Protein AF-A0A812SPD0-F1 (afdb_monomer)

Organism: Symbiodinium pilosum (NCBI:txid2952)

Solvent-accessible surface area (backbone atoms only — not comparable to full-atom values): 13518 Å² total; per-residue (Å²): 132,86,78,92,63,62,66,71,56,56,54,49,53,50,48,54,51,49,62,70,67,49,79,82,80,58,80,82,38,67,66,46,72,72,46,56,63,64,62,66,70,50,70,84,70,54,60,50,60,30,43,37,36,35,31,68,67,58,20,69,75,51,30,50,69,48,34,44,52,48,33,53,51,50,38,54,54,37,45,75,71,74,41,74,55,50,57,40,61,76,49,53,28,30,36,39,39,41,28,64,50,64,87,50,49,62,60,51,50,53,57,51,50,68,40,92,59,46,36,37,41,32,46,86,93,42,78,45,47,39,96,80,48,91,70,67,91,57,58,71,68,60,45,49,53,58,59,68,71,43,87,85,45,94,59,72,84,46,71,74,76,78,73,65,73,72,82,68,77,90,79,73,92,80,67,66,61,61,60,50,52,53,52,51,54,52,49,54,55,50,54,52,53,50,54,51,50,53,50,51,51,52,52,52,52,52,52,61,67,63,60,58,60,61,62,52,48,52,54,48,54,53,51,55,59,61,74,75,108

InterPro domains:
  IPR019330 LRP chaperone MESD [PF10185] (19-129)

Foldseek 3Di:
DPDPDPPVVVVVVVVVVVVVLPPPDDCPDVVCVVCVVLVVVCPDPLKWKKKWAFALVQLQVCPQVVLQVVQVVVCVVCVVVSFHWRWDRQGRRMIMIIGNHSSCVVVVLVVRLPDPGTQWMGTPNDIDGHPPDDDGPDDPVVSVVSRLPHPPTPCNPPPPPPCPVPPPPPPDDDPVVVVVVVVVVVVVVVVVVVVVVVVVVVVVVVVVVPPPPPVVVVVVVVVVVVVVD

Nearest PDB structures (foldseek):
  3ofh-assembly3_A  TM=8.488E-01  e=3.046E-05  Mus musculus
  3ofh-assembly3_B  TM=8.487E-01  e=1.478E-04  Mus musculus
  3ofg-assembly1_B  TM=8.389E-01  e=5.231E-04  Caenorhabditis elegans
  3ofe-assembly2_B  TM=8.446E-01  e=7.643E-04  Drosophila melanogaster
  6w6z-assembly1_A  TM=6.055E-01  e=5.270E-02  Acinetobacter baumannii

Sequence (229 aa):
MEVDVPKPFLDHVKEVRERKNRPKIDFNSEDFKRDPASFMTSGSSGVSMAFVQMDVKWAQEHGKHETTSLARSWTSLLENGGISAQIYDTDPGSILIVNKVPAQNIKIKEFVLSQPNVDYYELNQKRFYPDGRTAPLVPDEERKERMAAMPGRLGADRPKPVYKPAEKDVAKTGRTGLAQATLIAQRSSVEARVAELEAQVRELEAELSREPSSELAELRAIVEAQEAL

Secondary structure (DSSP, 8-state):
------HHHHHHHHHHHHHHHS----TTSHHHHH-HHHHHHGGGTS-EEEEEEE-HHHHHHHHHHHHHHHHHHHHHHHHHTT--EEEEEEETTEEEEEES-GGGHHHHHHHHHTSTTEEEEEETTEEE-GGG--S-SS-HHHHHHHHHTSTT-TTSSS--------------TTSHHHHHHHHHHHHHHHHHHHHHHHHHHHHHHHHHHHSHHHHHHHHHHHHHHHHT-

Structure (mmCIF, N/CA/C/O backbone):
data_AF-A0A812SPD0-F1
#
_entry.id   AF-A0A812SPD0-F1
#
loop_
_atom_site.group_PDB
_atom_site.id
_atom_site.type_symbol
_atom_site.label_atom_id
_atom_site.label_alt_id
_atom_site.label_comp_id
_atom_site.label_asym_id
_atom_site.label_entity_id
_atom_site.label_seq_id
_atom_site.pdbx_PDB_ins_code
_atom_site.Cartn_x
_atom_site.Cartn_y
_atom_site.Cartn_z
_atom_site.occupancy
_atom_site.B_iso_or_equiv
_atom_site.auth_seq_id
_atom_site.auth_comp_id
_atom_site.auth_asym_id
_atom_site.auth_atom_id
_atom_site.pdbx_PDB_model_num
ATOM 1 N N . MET A 1 1 ? 28.788 21.843 24.760 1.00 60.50 1 MET A N 1
ATOM 2 C CA . MET A 1 1 ? 29.947 20.932 24.723 1.00 60.50 1 MET A CA 1
ATOM 3 C C . MET A 1 1 ? 30.021 20.394 23.311 1.00 60.50 1 MET A C 1
ATOM 5 O O . MET A 1 1 ? 29.183 19.581 22.943 1.00 60.50 1 MET A O 1
ATOM 9 N N . GLU A 1 2 ? 30.913 20.941 22.493 1.00 66.44 2 GLU A N 1
ATOM 10 C CA . GLU A 1 2 ? 31.189 20.381 21.170 1.00 66.44 2 GLU A CA 1
ATOM 11 C C . GLU A 1 2 ? 31.959 19.079 21.397 1.00 66.44 2 GLU A C 1
ATOM 13 O O . GLU A 1 2 ? 32.966 19.067 22.102 1.00 66.44 2 GLU A O 1
ATOM 18 N N . VAL A 1 3 ? 31.414 17.959 20.926 1.00 75.12 3 VAL A N 1
ATOM 19 C CA . VAL A 1 3 ? 32.071 16.657 21.063 1.00 75.12 3 VAL A CA 1
ATOM 20 C C . VAL A 1 3 ? 33.137 16.596 19.975 1.00 75.12 3 VAL A C 1
ATOM 22 O O . VAL A 1 3 ? 32.803 16.556 18.792 1.00 75.12 3 VAL A O 1
ATOM 25 N N . ASP A 1 4 ? 34.406 16.635 20.378 1.00 86.38 4 ASP A N 1
ATOM 26 C CA . ASP A 1 4 ? 35.575 16.612 19.495 1.00 86.38 4 ASP A CA 1
ATOM 27 C C . ASP A 1 4 ? 35.767 15.205 18.904 1.00 86.38 4 ASP A C 1
ATOM 29 O O . ASP A 1 4 ? 36.560 14.389 19.376 1.00 86.38 4 ASP A O 1
ATOM 33 N N . VAL A 1 5 ? 34.932 14.867 17.920 1.00 90.38 5 VAL A N 1
ATOM 34 C CA . VAL A 1 5 ? 35.033 13.620 17.158 1.00 90.38 5 VAL A CA 1
ATOM 35 C C . VAL A 1 5 ? 35.730 13.930 15.835 1.00 90.38 5 VAL A C 1
ATOM 37 O O . VAL A 1 5 ? 35.229 14.760 15.069 1.00 90.38 5 VAL A O 1
ATOM 40 N N . PRO A 1 6 ? 36.845 13.253 15.503 1.00 92.62 6 PRO A N 1
ATOM 41 C CA . PRO A 1 6 ? 37.513 13.433 14.222 1.00 92.62 6 PRO A CA 1
ATOM 42 C C . PRO A 1 6 ? 36.538 13.244 13.052 1.00 92.62 6 PRO A C 1
ATOM 44 O O . PRO A 1 6 ? 35.862 12.217 12.960 1.00 92.62 6 PRO A O 1
ATOM 47 N N . LYS A 1 7 ? 36.503 14.207 12.119 1.00 91.19 7 LYS A N 1
ATOM 48 C CA . LYS A 1 7 ? 35.648 14.164 10.912 1.00 91.19 7 LYS A CA 1
ATOM 49 C C . LYS A 1 7 ? 35.656 12.809 10.173 1.00 91.19 7 LYS A C 1
ATOM 51 O O . LYS A 1 7 ? 34.567 12.340 9.848 1.00 91.19 7 LYS A O 1
ATOM 56 N N . PRO A 1 8 ? 36.804 12.116 9.994 1.00 93.50 8 PRO A N 1
ATOM 57 C CA . PRO A 1 8 ? 36.830 10.821 9.307 1.00 93.50 8 PRO A CA 1
ATOM 58 C C . PRO A 1 8 ? 35.966 9.745 9.977 1.00 93.50 8 PRO A C 1
ATOM 60 O O . PRO A 1 8 ? 35.428 8.868 9.304 1.00 93.50 8 PRO A O 1
ATOM 63 N N . PHE A 1 9 ? 35.809 9.805 11.302 1.00 92.88 9 PHE A N 1
ATOM 64 C CA . PHE A 1 9 ? 34.977 8.855 12.033 1.00 92.88 9 PHE A CA 1
ATOM 65 C C . PHE A 1 9 ? 33.486 9.104 11.778 1.00 92.88 9 PHE A C 1
ATOM 67 O O . PHE A 1 9 ? 32.734 8.155 11.565 1.00 92.88 9 PHE A O 1
ATOM 74 N N . LEU A 1 10 ? 33.059 10.372 11.742 1.00 91.88 10 LEU A N 1
ATOM 75 C CA . LEU A 1 10 ? 31.675 10.731 11.413 1.00 91.88 10 LEU A CA 1
ATOM 76 C C . LEU A 1 10 ? 31.308 10.294 9.991 1.00 91.88 10 LEU A C 1
ATOM 78 O O . LEU A 1 10 ? 30.229 9.731 9.790 1.00 91.88 10 LEU A O 1
ATOM 82 N N . ASP A 1 11 ? 32.219 10.483 9.036 1.00 93.69 11 ASP A N 1
ATOM 83 C CA . ASP A 1 11 ? 32.025 10.047 7.651 1.00 93.69 11 ASP A CA 1
ATOM 84 C C . ASP A 1 11 ? 31.928 8.520 7.552 1.00 93.69 11 ASP A C 1
ATOM 86 O O . ASP A 1 11 ? 31.018 8.004 6.901 1.00 93.69 11 ASP A O 1
ATOM 90 N N . HIS A 1 12 ? 32.779 7.783 8.273 1.00 91.38 12 HIS A N 1
ATOM 91 C CA . HIS A 1 12 ? 32.722 6.321 8.297 1.00 91.38 12 HIS A CA 1
ATOM 92 C C . HIS A 1 12 ? 31.428 5.794 8.936 1.00 91.38 12 HIS A C 1
ATOM 94 O O . HIS A 1 12 ? 30.790 4.888 8.399 1.00 91.38 12 HIS A O 1
ATOM 100 N N . VAL A 1 13 ? 30.984 6.378 10.055 1.00 92.00 13 VAL A N 1
ATOM 101 C CA . VAL A 1 13 ? 29.710 6.003 10.694 1.00 92.00 13 VAL A CA 1
ATOM 102 C C . VAL A 1 13 ? 28.533 6.287 9.762 1.00 92.00 13 VAL A C 1
ATOM 104 O O . VAL A 1 13 ? 27.625 5.456 9.647 1.00 92.00 13 VAL A O 1
ATOM 107 N N . LYS A 1 14 ? 28.551 7.430 9.065 1.00 91.75 14 LYS A N 1
ATOM 108 C CA . LYS A 1 14 ? 27.532 7.780 8.073 1.00 91.75 14 LYS A CA 1
ATOM 109 C C . LYS A 1 14 ? 27.533 6.791 6.907 1.00 91.75 14 LYS A C 1
ATOM 111 O O . LYS A 1 14 ? 26.471 6.274 6.571 1.00 91.75 14 LYS A O 1
ATOM 116 N N . GLU A 1 15 ? 28.698 6.448 6.363 1.00 92.44 15 GLU A N 1
ATOM 117 C CA . GLU A 1 15 ? 28.832 5.468 5.281 1.00 92.44 15 GLU A CA 1
ATOM 118 C C . GLU A 1 15 ? 28.344 4.075 5.704 1.00 92.44 15 GLU A C 1
ATOM 120 O O . GLU A 1 15 ? 27.584 3.436 4.976 1.00 92.44 15 GLU A O 1
ATOM 125 N N . VAL A 1 16 ? 28.724 3.596 6.891 1.00 88.44 16 VAL A N 1
ATOM 126 C CA . VAL A 1 16 ? 28.273 2.295 7.411 1.00 88.44 16 VAL A CA 1
ATOM 127 C C . VAL A 1 16 ? 26.758 2.288 7.604 1.00 88.44 16 VAL A C 1
ATOM 129 O O . VAL A 1 16 ? 26.103 1.297 7.270 1.00 88.44 16 VAL A O 1
ATOM 132 N N . ARG A 1 17 ? 26.180 3.389 8.100 1.00 84.62 17 ARG A N 1
ATOM 133 C CA . ARG A 1 17 ? 24.728 3.530 8.259 1.00 84.62 17 ARG A CA 1
ATOM 134 C C . ARG A 1 17 ? 24.017 3.563 6.908 1.00 84.62 17 ARG A C 1
ATOM 136 O O . ARG A 1 17 ? 23.015 2.877 6.744 1.00 84.62 17 ARG A O 1
ATOM 143 N N . GLU A 1 18 ? 24.554 4.280 5.927 1.00 84.81 18 GLU A N 1
ATOM 144 C CA . GLU A 1 18 ? 24.021 4.298 4.563 1.00 84.81 18 GLU A CA 1
ATOM 145 C C . GLU A 1 18 ? 24.127 2.927 3.891 1.00 84.81 18 GLU A C 1
ATOM 147 O O . GLU A 1 18 ? 23.158 2.470 3.294 1.00 84.81 18 GLU A O 1
ATOM 152 N N . ARG A 1 19 ? 25.255 2.221 4.027 1.00 80.88 19 ARG A N 1
ATOM 153 C CA . ARG A 1 19 ? 25.423 0.863 3.487 1.00 80.88 19 ARG A CA 1
ATOM 154 C C . ARG A 1 19 ? 24.476 -0.140 4.140 1.00 80.88 19 ARG A C 1
ATOM 156 O O . ARG A 1 19 ? 23.935 -0.985 3.434 1.00 80.88 19 ARG A O 1
ATOM 163 N N . LYS A 1 20 ? 24.254 -0.050 5.457 1.00 79.06 20 LYS A N 1
ATOM 164 C CA . LYS A 1 20 ? 23.277 -0.898 6.163 1.00 79.06 20 LYS A CA 1
ATOM 165 C C . LYS A 1 20 ? 21.833 -0.568 5.780 1.00 79.06 20 LYS A C 1
ATOM 167 O O . LYS A 1 20 ? 21.017 -1.479 5.709 1.00 79.06 20 LYS A O 1
ATOM 172 N N . ASN A 1 21 ? 21.535 0.700 5.501 1.00 75.06 21 ASN A N 1
ATOM 173 C CA . ASN A 1 21 ? 20.188 1.153 5.156 1.00 75.06 21 ASN A CA 1
ATOM 174 C C . ASN A 1 21 ? 19.867 1.066 3.659 1.00 75.06 21 ASN A C 1
ATOM 176 O O . ASN A 1 21 ? 18.707 1.229 3.285 1.00 75.06 21 ASN A O 1
ATOM 180 N N . ARG A 1 22 ? 20.853 0.818 2.786 1.00 73.94 22 ARG A N 1
ATOM 181 C CA . ARG A 1 22 ? 20.597 0.571 1.365 1.00 73.94 22 ARG A CA 1
ATOM 182 C C . ARG A 1 22 ? 19.929 -0.799 1.217 1.00 73.94 22 ARG A C 1
ATOM 184 O O . ARG A 1 22 ? 20.571 -1.811 1.506 1.00 73.94 22 ARG A O 1
ATOM 191 N N . PRO A 1 23 ? 18.666 -0.867 0.759 1.00 65.00 23 PRO A N 1
ATOM 192 C CA . PRO A 1 23 ? 18.053 -2.147 0.453 1.00 65.00 23 PRO A CA 1
ATOM 193 C C . PRO A 1 23 ? 18.877 -2.809 -0.654 1.00 65.00 23 PRO A C 1
ATOM 195 O O . PRO A 1 23 ? 19.074 -2.232 -1.723 1.00 65.00 23 PRO A O 1
ATOM 198 N N . LYS A 1 24 ? 19.395 -4.010 -0.388 1.00 76.38 24 LYS A N 1
ATOM 199 C CA . LYS A 1 24 ? 19.988 -4.842 -1.435 1.00 76.38 24 LYS A CA 1
ATOM 200 C C . LYS A 1 24 ? 18.846 -5.254 -2.360 1.00 76.38 24 LYS A C 1
ATOM 202 O O . LYS A 1 24 ? 17.999 -6.047 -1.959 1.00 76.38 24 LYS A O 1
ATOM 207 N N . ILE A 1 25 ? 18.780 -4.647 -3.542 1.00 72.25 25 ILE A N 1
ATOM 208 C CA . ILE A 1 25 ? 17.827 -5.042 -4.579 1.00 72.25 25 ILE A CA 1
ATOM 209 C C . ILE A 1 25 ? 18.337 -6.363 -5.14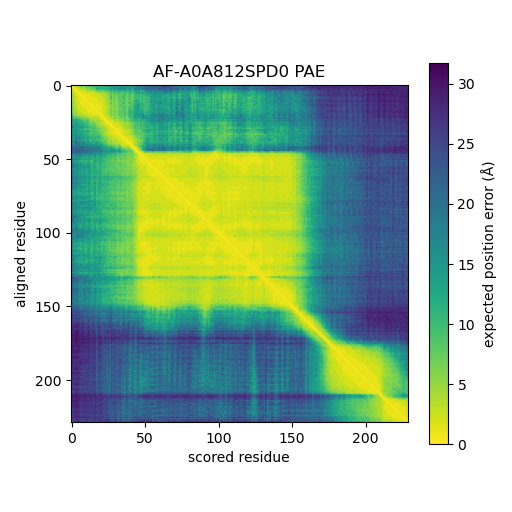1 1.00 72.25 25 ILE A C 1
ATOM 211 O O . ILE A 1 25 ? 19.374 -6.398 -5.801 1.00 72.25 25 ILE A O 1
ATOM 215 N N . ASP A 1 26 ? 17.637 -7.447 -4.829 1.00 77.19 26 ASP A N 1
ATOM 216 C CA . ASP A 1 26 ? 17.902 -8.743 -5.435 1.00 77.19 26 ASP A CA 1
ATOM 217 C C . ASP A 1 26 ? 17.071 -8.871 -6.714 1.00 77.19 26 ASP A C 1
ATOM 219 O O . ASP A 1 26 ? 15.873 -9.163 -6.678 1.00 77.19 26 ASP A O 1
ATOM 223 N N . PHE A 1 27 ? 17.714 -8.625 -7.856 1.00 77.56 27 PHE A N 1
ATOM 224 C CA . PHE A 1 27 ? 17.097 -8.760 -9.179 1.00 77.56 27 PHE A CA 1
ATOM 225 C C . PHE A 1 27 ? 16.697 -10.206 -9.510 1.00 77.56 27 PHE A C 1
ATOM 227 O O . PHE A 1 27 ? 15.919 -10.421 -10.436 1.00 77.56 27 PHE A O 1
ATOM 234 N N . ASN A 1 28 ? 17.192 -11.194 -8.756 1.00 82.69 28 ASN A N 1
ATOM 235 C CA . ASN A 1 28 ? 16.817 -12.596 -8.917 1.00 82.69 28 ASN A CA 1
ATOM 236 C C . ASN A 1 28 ? 15.698 -13.050 -7.973 1.00 82.69 28 ASN A C 1
ATOM 238 O O . ASN A 1 28 ? 15.282 -14.209 -8.069 1.00 82.69 28 ASN A O 1
ATOM 242 N N . SER A 1 29 ? 15.190 -12.169 -7.106 1.00 81.38 29 SER A N 1
ATOM 243 C CA . SER A 1 29 ? 14.048 -12.484 -6.242 1.00 81.38 29 SER A CA 1
ATOM 244 C C . SER A 1 29 ? 12.817 -12.890 -7.063 1.00 81.38 29 SER A C 1
ATOM 246 O O . SER A 1 29 ? 12.554 -12.344 -8.139 1.00 81.38 29 SER A O 1
ATOM 248 N N . GLU A 1 30 ? 12.046 -13.861 -6.560 1.00 80.88 30 GLU A N 1
ATOM 249 C CA . GLU A 1 30 ? 10.791 -14.279 -7.204 1.00 80.88 30 GLU A CA 1
ATOM 250 C C . GLU A 1 30 ? 9.805 -13.112 -7.343 1.00 80.88 30 GLU A C 1
ATOM 252 O O . GLU A 1 30 ? 9.073 -13.035 -8.329 1.00 80.88 30 GLU A O 1
ATOM 257 N N . ASP A 1 31 ? 9.853 -12.149 -6.422 1.00 68.88 31 ASP A N 1
ATOM 258 C CA . ASP A 1 31 ? 9.013 -10.953 -6.459 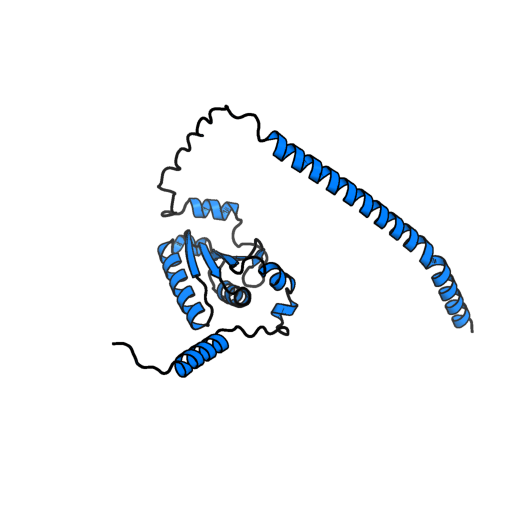1.00 68.88 31 ASP A CA 1
ATOM 259 C C . ASP A 1 31 ? 9.303 -10.066 -7.669 1.00 68.88 31 ASP A C 1
ATOM 261 O O . ASP A 1 31 ? 8.370 -9.578 -8.313 1.00 68.88 31 ASP A O 1
ATOM 265 N N . PHE A 1 32 ? 10.583 -9.899 -8.024 1.00 77.44 32 PHE A N 1
ATOM 266 C CA . PHE A 1 32 ? 10.967 -9.154 -9.223 1.00 77.44 32 PHE A CA 1
ATOM 267 C C . PHE A 1 32 ? 10.472 -9.854 -10.493 1.00 77.44 32 PHE A C 1
ATOM 269 O O . PHE A 1 32 ? 10.001 -9.200 -11.424 1.00 77.44 32 PHE A O 1
ATOM 276 N N . LYS A 1 33 ? 10.520 -11.191 -10.516 1.00 84.00 33 LYS A N 1
ATOM 277 C CA . LYS A 1 33 ? 10.013 -11.991 -11.640 1.00 84.00 33 LYS A CA 1
ATOM 278 C C . LYS A 1 33 ? 8.490 -11.931 -11.756 1.00 84.00 33 LYS A C 1
ATOM 280 O O . LYS A 1 33 ? 7.970 -12.000 -12.866 1.00 84.00 33 LYS A O 1
ATOM 285 N N . ARG A 1 34 ? 7.775 -11.806 -10.633 1.00 83.81 34 ARG A N 1
ATOM 286 C CA . ARG A 1 34 ? 6.307 -11.833 -10.600 1.00 83.81 34 ARG A CA 1
ATOM 287 C C . ARG A 1 34 ? 5.667 -10.540 -11.104 1.00 83.81 34 ARG A C 1
ATOM 289 O O . ARG A 1 34 ? 4.604 -10.605 -11.715 1.00 83.81 34 ARG A O 1
ATOM 296 N N . ASP A 1 35 ? 6.274 -9.381 -10.847 1.00 77.00 35 ASP A N 1
ATOM 297 C CA . ASP A 1 35 ? 5.730 -8.088 -11.291 1.00 77.00 35 ASP A CA 1
ATOM 298 C C . ASP A 1 35 ? 6.850 -7.064 -11.591 1.00 77.00 35 ASP A C 1
ATOM 300 O O . ASP A 1 35 ? 7.045 -6.107 -10.831 1.00 77.00 35 ASP A O 1
ATOM 304 N N . PRO A 1 36 ? 7.592 -7.222 -12.706 1.00 77.50 36 PRO A N 1
ATOM 305 C CA . PRO A 1 36 ? 8.649 -6.282 -13.094 1.00 77.50 36 PRO A CA 1
ATOM 306 C C . PRO A 1 36 ? 8.094 -4.887 -13.430 1.00 77.50 36 PRO A C 1
ATOM 308 O O . PRO A 1 36 ? 8.784 -3.877 -13.270 1.00 77.50 36 PRO A O 1
ATOM 311 N N . ALA A 1 37 ? 6.826 -4.811 -13.850 1.00 77.50 37 ALA A N 1
ATOM 312 C CA . ALA A 1 37 ? 6.154 -3.560 -14.182 1.00 77.50 37 ALA A CA 1
ATOM 313 C C . ALA A 1 37 ? 5.996 -2.659 -12.950 1.00 77.50 37 ALA A C 1
ATOM 315 O O . ALA A 1 37 ? 6.188 -1.444 -13.058 1.00 77.50 37 ALA A O 1
ATOM 316 N N . SER A 1 38 ? 5.724 -3.250 -11.780 1.00 70.62 38 SER A N 1
ATOM 317 C CA . SER A 1 38 ? 5.621 -2.522 -10.507 1.00 70.62 38 SER A CA 1
ATOM 318 C C . SER A 1 38 ? 6.903 -1.764 -10.141 1.00 70.62 38 SER A C 1
ATOM 320 O O . SER A 1 38 ? 6.841 -0.672 -9.569 1.00 70.62 38 SER A O 1
ATOM 322 N N . PHE A 1 39 ? 8.069 -2.291 -10.531 1.00 71.75 39 PHE A N 1
ATOM 323 C CA . PHE A 1 39 ? 9.352 -1.632 -10.315 1.00 71.75 39 PHE A CA 1
ATOM 324 C C . PHE A 1 39 ? 9.482 -0.384 -11.197 1.00 71.75 39 PHE A C 1
ATOM 326 O O . PHE A 1 39 ? 9.817 0.691 -10.698 1.00 71.75 39 PHE A O 1
ATOM 333 N N . MET A 1 40 ? 9.130 -0.485 -12.484 1.00 72.44 40 MET A N 1
ATOM 334 C CA . MET A 1 40 ? 9.219 0.642 -13.423 1.00 72.44 40 MET A CA 1
ATOM 335 C C . MET A 1 40 ? 8.197 1.751 -13.146 1.00 72.44 40 MET A C 1
ATOM 337 O O . MET A 1 40 ? 8.527 2.930 -13.271 1.00 72.44 40 MET A O 1
ATOM 341 N N . THR A 1 41 ? 6.977 1.413 -12.714 1.00 67.62 41 THR A N 1
ATOM 342 C CA . THR A 1 41 ? 5.944 2.431 -12.419 1.00 67.62 41 THR A CA 1
ATOM 343 C C . THR A 1 41 ? 6.234 3.234 -11.154 1.00 67.62 41 THR A C 1
ATOM 345 O O . THR A 1 41 ? 5.685 4.317 -10.969 1.00 67.62 41 THR A O 1
ATOM 348 N N . SER A 1 42 ? 7.129 2.752 -10.291 1.00 61.16 42 SER A N 1
ATOM 349 C CA . SER A 1 42 ? 7.479 3.434 -9.044 1.00 61.16 42 SER A CA 1
ATOM 350 C C . SER A 1 42 ? 8.484 4.592 -9.199 1.00 61.16 42 SER A C 1
ATOM 352 O O . SER A 1 42 ? 8.786 5.288 -8.228 1.00 61.16 42 SER A O 1
ATOM 354 N N . GLY A 1 43 ? 8.983 4.836 -10.417 1.00 56.19 43 GLY A N 1
ATOM 355 C CA . GLY A 1 43 ? 10.085 5.765 -10.675 1.00 56.19 43 GLY A CA 1
ATOM 356 C C . GLY A 1 43 ? 9.756 7.266 -10.674 1.00 56.19 43 GLY A C 1
ATOM 357 O O . GLY A 1 43 ? 10.690 8.061 -10.640 1.00 56.19 43 GLY A O 1
ATOM 358 N N . SER A 1 44 ? 8.486 7.699 -10.712 1.00 61.06 44 SER A N 1
ATOM 359 C CA . SER A 1 44 ? 8.184 9.105 -11.056 1.00 61.06 44 SER A CA 1
ATOM 360 C C . SER A 1 44 ? 8.044 10.093 -9.889 1.00 61.06 44 SER A C 1
ATOM 362 O O . SER A 1 44 ? 8.025 11.294 -10.147 1.00 61.06 44 SER A O 1
ATOM 364 N N . SER A 1 45 ? 7.947 9.664 -8.623 1.00 65.19 45 SER A N 1
ATOM 365 C CA . SER A 1 45 ? 7.816 10.620 -7.499 1.00 65.19 45 SER A CA 1
ATOM 366 C C . SER A 1 45 ? 8.638 10.305 -6.248 1.00 65.19 45 SER A C 1
ATOM 368 O O . SER A 1 45 ? 8.619 11.097 -5.308 1.00 65.19 45 SER A O 1
ATOM 370 N N . GLY A 1 46 ? 9.350 9.175 -6.189 1.00 81.75 46 GLY A N 1
ATOM 371 C CA . GLY A 1 46 ? 10.129 8.755 -5.013 1.00 81.75 46 GLY A CA 1
ATOM 372 C C . GLY A 1 46 ? 9.306 8.478 -3.742 1.00 81.75 46 GLY A C 1
ATOM 373 O O . GLY A 1 46 ? 9.791 7.795 -2.849 1.00 81.75 46 GLY A O 1
ATOM 374 N N . VAL A 1 47 ? 8.059 8.947 -3.660 1.00 90.88 47 VAL A N 1
ATOM 375 C CA . VAL A 1 47 ? 7.146 8.751 -2.537 1.00 90.88 47 VAL A CA 1
ATOM 376 C C . VAL A 1 47 ? 5.918 8.000 -3.026 1.00 90.88 47 VAL A C 1
ATOM 378 O O . VAL A 1 47 ? 5.139 8.512 -3.828 1.00 90.88 47 VAL A O 1
ATOM 381 N N . SER A 1 48 ? 5.723 6.793 -2.513 1.00 92.38 48 SER A N 1
ATOM 382 C CA . SER A 1 48 ? 4.532 5.988 -2.765 1.00 92.38 48 SER A CA 1
ATOM 383 C C . SER A 1 48 ? 3.570 6.076 -1.588 1.00 92.38 48 SER A C 1
ATOM 385 O O . SER A 1 48 ? 3.984 5.976 -0.432 1.00 92.38 48 SER A O 1
ATOM 387 N N . MET A 1 49 ? 2.284 6.224 -1.891 1.00 96.75 49 MET A N 1
ATOM 388 C CA . MET A 1 49 ? 1.203 6.193 -0.910 1.00 96.75 49 MET A CA 1
ATOM 389 C C . MET A 1 49 ? 0.396 4.913 -1.088 1.00 96.75 49 MET A C 1
ATOM 391 O O . MET A 1 49 ? 0.050 4.555 -2.215 1.00 96.75 49 MET A O 1
ATOM 395 N N . ALA A 1 50 ? 0.088 4.248 0.018 1.00 97.56 50 ALA A N 1
ATOM 396 C CA . ALA A 1 50 ? -0.768 3.077 0.043 1.00 97.56 50 ALA A CA 1
ATOM 397 C C . ALA A 1 50 ? -1.861 3.230 1.096 1.00 97.56 50 ALA A C 1
ATOM 399 O O . ALA A 1 50 ? -1.609 3.732 2.191 1.00 97.56 50 ALA A O 1
ATOM 400 N N . PHE A 1 51 ? -3.061 2.769 0.770 1.00 98.19 51 PHE A N 1
ATOM 401 C CA . PHE A 1 51 ? -4.177 2.711 1.703 1.00 98.19 51 PHE A CA 1
ATOM 402 C C . PHE A 1 51 ? -4.357 1.284 2.196 1.00 98.19 51 PHE A C 1
ATOM 404 O O . PHE A 1 51 ? -4.345 0.337 1.416 1.00 98.19 51 PHE A O 1
ATOM 411 N N . VAL A 1 52 ? -4.549 1.133 3.497 1.00 98.38 52 VAL A N 1
ATOM 412 C CA . VAL A 1 52 ? -4.905 -0.134 4.125 1.00 98.38 52 VAL A CA 1
ATOM 413 C C . VAL A 1 52 ? -6.318 -0.006 4.645 1.00 98.38 52 VAL A C 1
ATOM 415 O O . VAL A 1 52 ? -6.613 0.899 5.428 1.00 98.38 52 VAL A O 1
ATOM 418 N N . GLN A 1 53 ? -7.175 -0.917 4.208 1.00 98.12 53 GLN A N 1
ATOM 419 C CA . GLN A 1 53 ? -8.520 -1.054 4.736 1.00 98.12 53 GLN A CA 1
ATOM 420 C C . GLN A 1 53 ? -8.590 -2.283 5.625 1.00 98.12 53 GLN A C 1
ATOM 422 O O . GLN A 1 53 ? -8.292 -3.395 5.191 1.00 98.12 53 GLN A O 1
ATOM 427 N N . MET A 1 54 ? -9.011 -2.073 6.865 1.00 98.19 54 MET A N 1
ATOM 428 C CA . MET A 1 54 ? -9.289 -3.132 7.825 1.00 98.19 54 MET A CA 1
ATOM 429 C C . MET A 1 54 ? -10.659 -3.768 7.535 1.00 98.19 54 MET A C 1
ATOM 431 O O . MET A 1 54 ? -11.477 -3.223 6.777 1.00 98.19 54 MET A O 1
ATOM 435 N N . ASP A 1 55 ? -10.927 -4.921 8.144 1.00 97.50 55 ASP A N 1
ATOM 436 C CA . ASP A 1 55 ? -12.271 -5.496 8.197 1.00 97.50 55 ASP A CA 1
ATOM 437 C C . ASP A 1 55 ? -13.245 -4.479 8.817 1.00 97.50 55 ASP A C 1
ATOM 439 O O . ASP A 1 55 ? -12.952 -3.827 9.823 1.00 97.50 55 ASP A O 1
ATOM 443 N N . VAL A 1 56 ? -14.421 -4.349 8.203 1.00 96.75 56 VAL A N 1
ATOM 444 C CA . VAL A 1 56 ? -15.499 -3.479 8.675 1.00 96.75 56 VAL A CA 1
ATOM 445 C C . VAL A 1 56 ? -15.929 -3.874 10.086 1.00 96.75 56 VAL A C 1
ATOM 447 O O . VAL A 1 56 ? -16.185 -2.986 10.895 1.00 96.75 56 VAL A O 1
ATOM 450 N N . LYS A 1 57 ? -15.970 -5.176 10.409 1.00 96.81 57 LYS A N 1
ATOM 451 C CA . LYS A 1 57 ? -16.317 -5.636 11.766 1.00 96.81 57 LYS A CA 1
ATOM 452 C C . LYS A 1 57 ? -15.298 -5.149 12.792 1.00 96.81 57 LYS A C 1
ATOM 454 O O . LYS A 1 57 ? -15.669 -4.522 13.779 1.00 96.81 57 LYS A O 1
ATOM 459 N N . TRP A 1 58 ? -14.012 -5.345 12.499 1.00 97.25 58 TRP A N 1
ATOM 460 C CA . TRP A 1 58 ? -12.928 -4.880 13.361 1.00 97.25 58 TRP A CA 1
ATOM 461 C C . TRP A 1 58 ? -12.984 -3.360 13.561 1.00 97.25 58 TRP A C 1
ATOM 463 O O . TRP A 1 58 ? -12.899 -2.879 14.690 1.00 97.25 58 TRP A O 1
ATOM 473 N N . ALA A 1 59 ? -13.200 -2.607 12.477 1.00 96.25 59 ALA A N 1
ATOM 474 C CA . ALA A 1 59 ? -13.316 -1.152 12.513 1.00 96.25 59 ALA A CA 1
ATOM 475 C C . ALA A 1 59 ? -14.503 -0.667 13.367 1.00 96.25 59 ALA A C 1
ATOM 477 O O . ALA A 1 59 ? -14.359 0.323 14.086 1.00 96.25 59 ALA A O 1
ATOM 478 N N . GLN A 1 60 ? -15.646 -1.365 13.321 1.00 94.81 60 GLN A N 1
ATOM 479 C CA . GLN A 1 60 ? -16.825 -1.066 14.1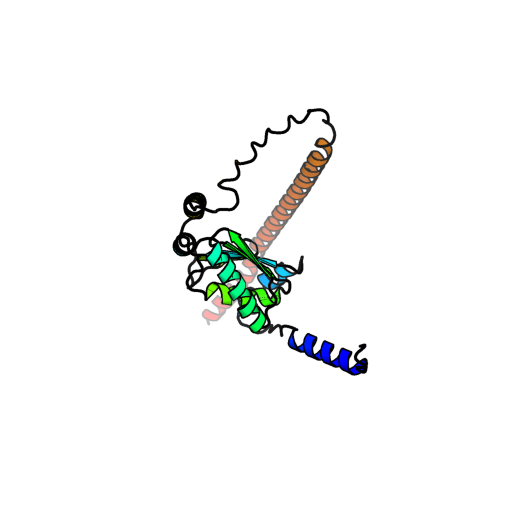47 1.00 94.81 60 GLN A CA 1
ATOM 480 C C . GLN A 1 60 ? -16.568 -1.297 15.635 1.00 94.81 60 GLN A C 1
ATOM 482 O O . GLN A 1 60 ? -16.969 -0.478 16.458 1.00 94.81 60 GLN A O 1
ATOM 487 N N . GLU A 1 61 ? -15.908 -2.402 15.972 1.00 95.69 61 GLU A N 1
ATOM 488 C CA . GLU A 1 61 ? -15.654 -2.800 17.359 1.00 95.69 61 GLU A CA 1
ATOM 489 C C . GLU A 1 61 ? -14.606 -1.911 18.041 1.00 95.69 61 GLU A C 1
ATOM 491 O O . GLU A 1 61 ? -14.760 -1.542 19.203 1.00 95.69 61 GLU A O 1
ATOM 496 N N . HIS A 1 62 ? -13.547 -1.550 17.315 1.00 95.88 62 HIS A N 1
ATOM 497 C CA . HIS A 1 62 ? -12.356 -0.914 17.883 1.00 95.88 62 HIS A CA 1
ATOM 498 C C . HIS A 1 62 ? -12.316 0.607 17.646 1.00 95.88 62 HIS A C 1
ATOM 500 O O . HIS A 1 62 ? -11.701 1.368 18.400 1.00 95.88 62 HIS A O 1
ATOM 506 N N . GLY A 1 63 ? -12.996 1.079 16.599 1.00 94.12 63 GLY A N 1
ATOM 507 C CA . GLY 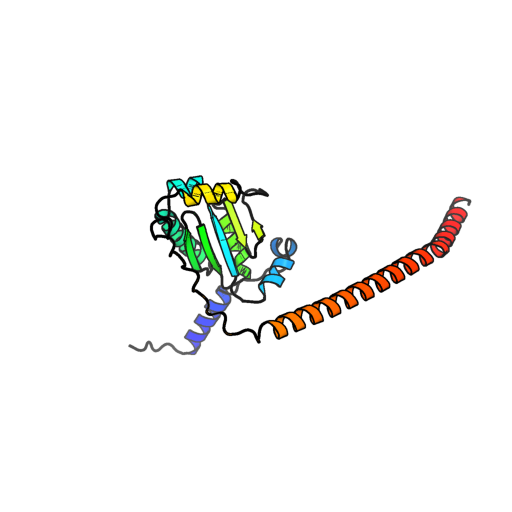A 1 63 ? -13.111 2.495 16.281 1.00 94.12 63 GLY A CA 1
ATOM 508 C C . GLY A 1 63 ? -11.778 3.179 15.953 1.00 94.12 63 GLY A C 1
ATOM 509 O O . GLY A 1 63 ? -10.769 2.568 15.583 1.00 94.12 63 GLY A O 1
ATOM 510 N N . LYS A 1 64 ? -11.778 4.514 16.053 1.00 94.25 64 LYS A N 1
ATOM 511 C CA . LYS A 1 64 ? -10.629 5.334 15.645 1.00 94.25 64 LYS A CA 1
ATOM 512 C C . LYS A 1 64 ? -9.423 5.181 16.573 1.00 94.25 64 LYS A C 1
ATOM 514 O O . LYS A 1 64 ? -8.300 5.125 16.088 1.00 94.25 64 LYS A O 1
ATOM 519 N N . HIS A 1 65 ? -9.648 5.124 17.886 1.00 95.25 65 HIS A N 1
ATOM 520 C CA . HIS A 1 65 ? -8.569 5.114 18.878 1.00 95.25 65 HIS A CA 1
ATOM 521 C C . HIS A 1 65 ? -7.615 3.935 18.674 1.00 95.25 65 HIS A C 1
ATOM 523 O O . HIS A 1 65 ? -6.402 4.117 18.584 1.00 95.25 65 HIS A O 1
ATOM 529 N N . GLU A 1 66 ? -8.176 2.743 18.506 1.00 96.31 66 GLU A N 1
ATOM 530 C CA . GLU A 1 66 ? -7.408 1.533 18.234 1.00 96.31 66 GLU A CA 1
ATOM 531 C C . GLU A 1 66 ? -6.747 1.561 16.858 1.00 96.31 66 GLU A C 1
ATOM 533 O O . GLU A 1 66 ? -5.619 1.102 16.712 1.00 96.31 66 GLU A O 1
ATOM 538 N N . THR A 1 67 ? -7.381 2.177 15.856 1.00 96.62 67 THR A N 1
ATOM 539 C CA . THR A 1 67 ? -6.738 2.399 14.549 1.00 96.62 67 THR A CA 1
ATOM 540 C C . THR A 1 67 ? -5.479 3.267 14.699 1.00 96.62 67 THR A C 1
ATOM 542 O O . THR A 1 67 ? -4.440 2.955 14.116 1.00 96.62 67 THR A O 1
ATOM 545 N N . THR A 1 68 ? -5.524 4.317 15.530 1.00 97.19 68 THR A N 1
ATOM 546 C CA . THR A 1 68 ? -4.351 5.148 15.856 1.00 97.19 68 THR A CA 1
ATOM 547 C C . THR A 1 68 ? -3.280 4.349 16.613 1.00 97.19 68 THR A C 1
ATOM 549 O O . THR A 1 68 ? -2.091 4.460 16.300 1.00 97.19 68 THR A O 1
ATOM 552 N N . SER A 1 69 ? -3.671 3.535 17.598 1.00 97.94 69 SER A N 1
ATOM 553 C CA . SER A 1 69 ? -2.749 2.669 18.351 1.00 97.94 69 SER A CA 1
ATOM 554 C C . SER A 1 69 ? -2.073 1.633 17.447 1.00 97.94 69 SER A C 1
ATOM 556 O O . SER A 1 69 ? -0.855 1.445 17.521 1.00 97.94 69 SER A O 1
ATOM 558 N N . LEU A 1 70 ? -2.832 1.033 16.529 1.00 97.94 70 LEU A N 1
ATOM 559 C CA . LEU A 1 70 ? -2.339 0.085 15.536 1.00 97.94 70 LEU A CA 1
ATOM 560 C C . LEU A 1 70 ? -1.343 0.743 14.576 1.00 97.94 70 LEU A C 1
ATOM 562 O O . LEU A 1 70 ? -0.258 0.205 14.370 1.00 97.94 70 LEU A O 1
ATOM 566 N N . ALA A 1 71 ? -1.653 1.936 14.058 1.00 98.19 71 ALA A N 1
ATOM 567 C CA . ALA A 1 71 ? -0.743 2.692 13.195 1.00 98.19 71 ALA A CA 1
ATOM 568 C C . ALA A 1 71 ? 0.609 2.976 13.880 1.00 98.19 71 ALA A C 1
ATOM 570 O O . ALA A 1 71 ? 1.668 2.826 13.264 1.00 98.19 71 ALA A O 1
ATOM 571 N N . ARG A 1 72 ? 0.595 3.323 15.176 1.00 98.25 72 ARG A N 1
ATOM 572 C CA . ARG A 1 72 ? 1.822 3.513 15.973 1.00 98.25 72 ARG A CA 1
ATOM 573 C C . ARG A 1 72 ? 2.600 2.211 16.145 1.00 98.25 72 ARG A C 1
ATOM 575 O O . ARG A 1 72 ? 3.809 2.203 15.936 1.00 98.25 72 ARG A O 1
ATOM 582 N N . SER A 1 73 ? 1.910 1.120 16.478 1.00 98.19 73 SER A N 1
ATOM 583 C CA . SER A 1 73 ? 2.525 -0.205 16.615 1.00 98.19 73 SER A CA 1
ATOM 584 C C . SER A 1 73 ? 3.184 -0.658 15.309 1.00 98.19 73 SER A C 1
ATOM 586 O O . SER A 1 73 ? 4.357 -1.032 15.304 1.00 98.19 73 SER A O 1
ATOM 588 N N . TRP A 1 74 ? 2.479 -0.534 14.181 1.00 98.31 74 TRP A N 1
ATOM 589 C CA . TRP A 1 74 ? 3.014 -0.850 12.856 1.00 98.31 74 TRP A CA 1
ATOM 590 C C . TRP A 1 74 ? 4.206 0.025 12.483 1.00 98.31 74 TRP A C 1
ATOM 592 O O . TRP A 1 74 ? 5.157 -0.484 11.897 1.00 98.31 74 TRP A O 1
ATOM 602 N N . THR A 1 75 ? 4.196 1.307 12.860 1.00 97.94 75 THR A N 1
ATOM 603 C CA . THR A 1 75 ? 5.350 2.194 12.647 1.00 97.94 75 THR A CA 1
ATOM 604 C C . THR A 1 75 ? 6.578 1.627 13.354 1.00 97.94 75 THR A C 1
ATOM 606 O O . THR A 1 75 ? 7.596 1.396 12.709 1.00 97.94 75 THR A O 1
ATOM 609 N N . SER A 1 76 ? 6.465 1.294 14.644 1.00 97.88 76 SER A N 1
ATOM 610 C CA . SER A 1 76 ? 7.575 0.706 15.404 1.00 97.88 76 SER A CA 1
ATOM 611 C C . SER A 1 76 ? 8.025 -0.655 14.857 1.00 97.88 76 SER A C 1
ATOM 613 O O . SER A 1 76 ? 9.223 -0.919 14.795 1.00 97.88 76 SER A O 1
ATOM 615 N N . LEU A 1 77 ? 7.098 -1.523 14.437 1.00 98.00 77 LEU A N 1
ATOM 616 C CA . LEU A 1 77 ? 7.436 -2.835 13.868 1.00 98.00 77 LEU A CA 1
ATOM 617 C C . LEU A 1 77 ? 8.177 -2.717 12.530 1.00 98.00 77 LEU A C 1
ATOM 619 O O . LEU A 1 77 ? 9.186 -3.395 12.330 1.00 98.00 77 LEU A O 1
ATOM 623 N N . LEU A 1 78 ? 7.71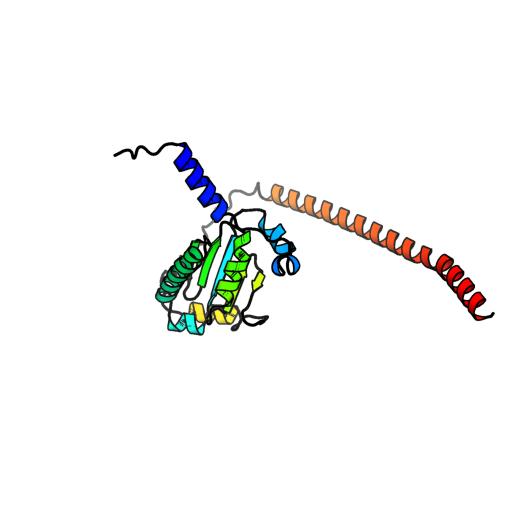5 -1.840 11.636 1.00 97.12 78 LEU A N 1
ATOM 624 C CA . LEU A 1 78 ? 8.379 -1.588 10.358 1.00 97.12 78 LEU A CA 1
ATOM 625 C C . LEU A 1 78 ? 9.755 -0.942 10.564 1.00 97.12 78 LEU A C 1
ATOM 627 O O . LEU A 1 78 ? 10.727 -1.393 9.956 1.00 97.12 78 LEU A O 1
ATOM 631 N N . GLU A 1 79 ? 9.871 0.033 11.470 1.00 96.38 79 GLU A N 1
ATOM 632 C CA . GLU A 1 79 ? 11.152 0.667 11.806 1.00 96.38 79 GLU A CA 1
ATOM 633 C C . GLU A 1 79 ? 12.160 -0.339 12.376 1.00 96.38 79 GLU A C 1
ATOM 635 O O . GLU A 1 79 ? 13.314 -0.366 11.940 1.00 96.38 79 GLU A O 1
ATOM 640 N N . ASN A 1 80 ? 11.720 -1.226 13.275 1.00 96.50 80 ASN A N 1
ATOM 641 C CA . ASN A 1 80 ? 12.544 -2.320 13.798 1.00 96.50 80 ASN A CA 1
ATOM 642 C C . ASN A 1 80 ? 12.989 -3.290 12.688 1.00 96.50 80 ASN A C 1
ATOM 644 O O . ASN A 1 80 ? 14.089 -3.840 12.749 1.00 96.50 80 ASN A O 1
ATOM 648 N N . GLY A 1 81 ? 12.166 -3.464 11.649 1.00 95.75 81 GLY A N 1
ATOM 649 C CA . GLY A 1 81 ? 12.492 -4.213 10.431 1.00 95.75 81 GLY A CA 1
ATOM 650 C C . GLY A 1 81 ? 13.374 -3.459 9.424 1.00 95.75 81 GLY A C 1
ATOM 651 O O . GLY A 1 81 ? 13.631 -3.976 8.334 1.00 95.75 81 GLY A O 1
ATOM 652 N N . GLY A 1 82 ? 13.830 -2.241 9.743 1.00 95.25 82 GLY A N 1
ATOM 653 C CA . GLY A 1 82 ? 14.630 -1.397 8.848 1.00 95.25 82 GLY A CA 1
ATOM 654 C C . GLY A 1 82 ? 13.832 -0.756 7.705 1.00 95.25 82 GLY A C 1
ATOM 655 O O . GLY A 1 82 ? 14.415 -0.288 6.722 1.00 95.25 82 GLY A O 1
ATOM 656 N N . ILE A 1 83 ? 12.504 -0.745 7.808 1.00 96.56 83 ILE A N 1
ATOM 657 C CA . ILE A 1 83 ? 11.588 -0.141 6.841 1.00 96.56 83 ILE A CA 1
ATOM 658 C C . ILE A 1 83 ? 11.207 1.249 7.352 1.00 96.56 83 ILE A C 1
ATOM 660 O O . ILE A 1 83 ? 10.696 1.393 8.458 1.00 96.56 83 ILE A O 1
ATOM 664 N N . SER A 1 84 ? 11.451 2.284 6.546 1.00 94.44 84 SER A N 1
ATOM 665 C CA . SER A 1 84 ? 11.128 3.663 6.921 1.00 94.44 84 SER A CA 1
ATOM 666 C C . SER A 1 84 ? 9.854 4.100 6.207 1.00 94.44 84 SER A C 1
ATOM 668 O O . SER A 1 84 ? 9.885 4.516 5.049 1.00 94.44 84 SER A O 1
ATOM 670 N N . ALA A 1 85 ? 8.728 4.004 6.910 1.00 97.00 85 ALA A N 1
ATOM 671 C CA . ALA A 1 85 ? 7.422 4.425 6.420 1.00 97.00 85 ALA A CA 1
ATOM 672 C C . ALA A 1 85 ? 6.753 5.366 7.428 1.00 97.00 85 ALA A C 1
ATOM 674 O O . ALA A 1 85 ? 6.883 5.194 8.637 1.00 97.00 85 ALA A O 1
ATOM 675 N N . GLN A 1 86 ? 6.031 6.365 6.927 1.00 97.88 86 GLN A N 1
ATOM 676 C CA . GLN A 1 86 ? 5.181 7.230 7.739 1.00 97.88 86 GLN A CA 1
ATOM 677 C C . GLN A 1 86 ? 3.758 6.681 7.685 1.00 97.88 86 GLN A C 1
ATOM 679 O O . GLN A 1 86 ? 3.207 6.519 6.598 1.00 97.88 86 GLN A O 1
ATOM 684 N N . ILE A 1 87 ? 3.172 6.380 8.841 1.00 98.25 87 ILE A N 1
ATOM 685 C CA . ILE A 1 87 ? 1.838 5.785 8.933 1.00 98.25 87 ILE A CA 1
ATOM 686 C C . ILE A 1 87 ? 0.893 6.775 9.610 1.00 98.25 87 ILE A C 1
ATOM 688 O O . ILE A 1 87 ? 1.199 7.306 10.677 1.00 98.25 87 ILE A O 1
ATOM 692 N N . TYR A 1 88 ? -0.258 7.005 8.987 1.00 98.06 88 TYR A N 1
ATOM 693 C CA . TYR A 1 88 ? -1.292 7.914 9.464 1.00 98.06 88 TYR A CA 1
ATOM 694 C C . TYR A 1 88 ? -2.627 7.181 9.575 1.00 98.06 88 TYR A C 1
ATOM 696 O O . TYR A 1 88 ? -3.041 6.490 8.644 1.00 98.06 88 TYR A O 1
ATOM 704 N N . ASP A 1 89 ? -3.338 7.363 10.684 1.00 96.62 89 ASP A N 1
ATOM 705 C CA . ASP A 1 89 ? -4.747 6.997 10.781 1.00 96.62 89 ASP A CA 1
ATOM 706 C C . ASP A 1 89 ? -5.607 8.059 10.080 1.00 96.62 89 ASP A C 1
ATOM 708 O O . ASP A 1 89 ? -5.457 9.259 10.315 1.00 96.62 89 ASP A O 1
ATOM 712 N N . THR A 1 90 ? -6.500 7.628 9.190 1.00 95.44 90 THR A N 1
ATOM 713 C CA . THR A 1 90 ? -7.349 8.543 8.403 1.00 95.44 90 THR A CA 1
ATOM 714 C C . THR A 1 90 ? -8.790 8.516 8.901 1.00 95.44 90 THR A C 1
ATOM 716 O O . THR A 1 90 ? -9.313 9.531 9.361 1.00 95.44 90 THR A O 1
ATOM 719 N N . ASP A 1 91 ? -9.386 7.329 8.889 1.00 94.44 91 ASP A N 1
ATOM 720 C CA . ASP A 1 91 ? -10.735 7.008 9.353 1.00 94.44 91 ASP A CA 1
ATOM 721 C C . ASP A 1 91 ? -10.661 5.743 10.242 1.00 94.44 91 ASP A C 1
ATOM 723 O O . ASP A 1 91 ? -9.645 5.040 10.211 1.00 94.44 91 ASP A O 1
ATOM 727 N N . PRO A 1 92 ? -11.696 5.418 11.043 1.00 95.62 92 PRO A N 1
ATOM 728 C CA . PRO A 1 92 ? -11.749 4.140 11.757 1.00 95.62 92 PRO A CA 1
ATOM 729 C C . PRO A 1 92 ? -11.551 2.966 10.783 1.00 95.62 92 PRO A C 1
ATOM 731 O O . PRO A 1 92 ? -12.266 2.860 9.791 1.00 95.62 92 PRO A O 1
ATOM 734 N N . GLY A 1 93 ? -10.552 2.116 11.026 1.00 96.19 93 GLY A N 1
ATOM 735 C CA . GLY A 1 93 ? -10.210 1.003 10.137 1.00 96.19 93 GLY A CA 1
ATOM 736 C C . GLY A 1 93 ? -9.518 1.382 8.820 1.00 96.19 93 GLY A C 1
ATOM 737 O O . GLY A 1 93 ? -9.370 0.516 7.963 1.00 96.19 93 GLY A O 1
ATOM 738 N N . SER A 1 94 ? -9.085 2.634 8.641 1.00 97.25 94 SER A N 1
ATOM 739 C CA . SER A 1 94 ? -8.390 3.095 7.432 1.00 97.25 94 SER A CA 1
ATOM 740 C C . SER A 1 94 ? -7.046 3.733 7.775 1.00 97.25 94 SER A C 1
ATOM 742 O O . SER A 1 94 ? -6.971 4.752 8.475 1.00 97.25 94 SER A O 1
ATOM 744 N N . ILE A 1 95 ? -5.973 3.166 7.229 1.00 98.25 95 ILE A N 1
ATOM 745 C CA . ILE A 1 95 ? -4.594 3.595 7.476 1.00 98.25 95 ILE A CA 1
ATOM 746 C C . ILE A 1 95 ? -3.950 4.029 6.155 1.00 98.25 95 ILE A C 1
ATOM 748 O O . ILE A 1 95 ? -4.018 3.316 5.156 1.00 98.25 95 ILE A O 1
ATOM 752 N N . LEU A 1 96 ? -3.303 5.193 6.150 1.00 98.00 96 LEU A N 1
ATOM 753 C CA . LEU A 1 96 ? -2.479 5.681 5.047 1.00 98.00 96 LEU A CA 1
ATOM 754 C C . LEU A 1 96 ? -1.005 5.428 5.367 1.00 98.00 96 LEU A C 1
ATOM 756 O O . LEU A 1 96 ? -0.492 5.904 6.379 1.00 98.00 96 LEU A O 1
ATOM 760 N N . ILE A 1 97 ? -0.312 4.725 4.478 1.00 98.31 97 ILE A N 1
ATOM 761 C CA . ILE A 1 97 ? 1.126 4.479 4.558 1.00 98.31 97 ILE A CA 1
ATOM 762 C C . ILE A 1 97 ? 1.818 5.296 3.471 1.00 98.31 97 ILE A C 1
ATOM 764 O O . ILE A 1 97 ? 1.539 5.136 2.284 1.00 98.31 97 ILE A O 1
ATOM 768 N N . VAL A 1 98 ? 2.751 6.152 3.873 1.00 97.31 98 VAL A N 1
ATOM 769 C CA . VAL A 1 98 ? 3.594 6.952 2.984 1.00 97.31 98 VAL A CA 1
ATOM 770 C C . VAL A 1 98 ? 5.020 6.427 3.075 1.00 97.31 98 VAL A C 1
ATOM 772 O O . VAL A 1 98 ? 5.675 6.522 4.114 1.00 97.31 98 VAL A O 1
ATOM 775 N N . ASN A 1 99 ? 5.514 5.869 1.979 1.00 95.69 99 ASN A N 1
ATOM 776 C CA . ASN A 1 99 ? 6.846 5.289 1.896 1.00 95.69 99 ASN A CA 1
ATOM 777 C C . ASN A 1 99 ? 7.724 6.105 0.937 1.00 95.69 99 ASN A C 1
ATOM 779 O O . ASN A 1 99 ? 7.312 6.417 -0.177 1.00 95.69 99 ASN A O 1
ATOM 783 N N . LYS A 1 100 ? 8.944 6.438 1.372 1.00 93.06 100 LYS A N 1
ATOM 784 C CA . LYS A 1 100 ? 9.936 7.205 0.591 1.00 93.06 100 LYS A CA 1
ATOM 785 C C . LYS A 1 100 ? 10.908 6.323 -0.194 1.00 93.06 100 LYS A C 1
ATOM 787 O O . LYS A 1 100 ? 11.729 6.836 -0.948 1.00 93.06 100 LYS A O 1
ATOM 792 N N . VAL A 1 101 ? 10.891 5.011 0.037 1.00 91.75 101 VAL A N 1
ATOM 793 C CA . VAL A 1 101 ? 11.815 4.062 -0.591 1.00 91.75 101 VAL A CA 1
ATOM 794 C C . VAL A 1 101 ? 10.995 3.014 -1.339 1.00 91.75 101 VAL A C 1
ATOM 796 O O . VAL A 1 101 ? 10.593 2.019 -0.734 1.00 91.75 101 VAL A O 1
ATOM 799 N N . PRO A 1 102 ? 10.754 3.178 -2.653 1.00 88.00 102 PRO A N 1
ATOM 800 C CA . PRO A 1 102 ? 9.873 2.294 -3.418 1.00 88.00 102 PRO A CA 1
ATOM 801 C C . PRO A 1 102 ? 10.188 0.797 -3.296 1.00 88.00 102 PRO A C 1
ATOM 803 O O . PRO A 1 102 ? 9.274 -0.019 -3.202 1.00 88.00 102 PRO A O 1
ATOM 806 N N . ALA A 1 103 ? 11.472 0.436 -3.190 1.00 88.38 103 ALA A N 1
ATOM 807 C CA . ALA A 1 103 ? 11.922 -0.947 -3.003 1.00 88.38 103 ALA A CA 1
ATOM 808 C C . ALA A 1 103 ? 11.377 -1.613 -1.721 1.00 88.38 103 ALA A C 1
ATOM 810 O O . ALA A 1 103 ? 11.342 -2.836 -1.625 1.00 88.38 103 ALA A O 1
ATOM 811 N N . GLN A 1 104 ? 10.947 -0.828 -0.729 1.00 93.19 104 GLN A N 1
ATOM 812 C CA . GLN A 1 104 ? 10.372 -1.340 0.516 1.00 93.19 104 GLN A CA 1
ATOM 813 C C . GLN A 1 104 ? 8.867 -1.645 0.409 1.00 93.19 104 GLN A C 1
ATOM 815 O O . GLN A 1 104 ? 8.331 -2.303 1.298 1.00 93.19 104 GLN A O 1
ATOM 820 N N . ASN A 1 105 ? 8.183 -1.241 -0.672 1.00 93.81 105 ASN A N 1
ATOM 821 C CA . ASN A 1 105 ? 6.736 -1.458 -0.823 1.00 93.81 105 ASN A CA 1
ATOM 822 C C . ASN A 1 105 ? 6.340 -2.935 -0.822 1.00 93.81 105 ASN A C 1
ATOM 824 O O . ASN A 1 105 ? 5.273 -3.270 -0.318 1.00 93.81 105 ASN A O 1
ATOM 828 N N . ILE A 1 106 ? 7.195 -3.818 -1.345 1.00 92.56 106 ILE A N 1
ATOM 829 C CA . ILE A 1 106 ? 6.940 -5.265 -1.356 1.00 92.56 106 ILE A CA 1
ATOM 830 C C . ILE A 1 106 ? 6.859 -5.786 0.084 1.00 92.56 106 ILE A C 1
ATOM 832 O O . ILE A 1 106 ? 5.847 -6.365 0.466 1.00 92.56 106 ILE A O 1
ATOM 836 N N . LYS A 1 107 ? 7.858 -5.458 0.911 1.00 95.12 107 LYS A N 1
ATOM 837 C CA . LYS A 1 107 ? 7.901 -5.856 2.325 1.00 95.12 107 LYS A CA 1
ATOM 838 C C . LYS A 1 107 ? 6.771 -5.233 3.143 1.00 95.12 107 LYS A C 1
ATOM 840 O O . LYS A 1 107 ? 6.206 -5.894 4.005 1.00 95.12 107 LYS A O 1
ATOM 845 N N . ILE A 1 108 ? 6.425 -3.971 2.870 1.00 97.06 108 ILE A N 1
ATOM 846 C CA . ILE A 1 108 ? 5.283 -3.303 3.515 1.00 97.06 108 ILE A CA 1
ATOM 847 C C . ILE A 1 108 ? 3.987 -4.039 3.171 1.00 97.06 108 ILE A C 1
ATOM 849 O O . ILE A 1 108 ? 3.204 -4.338 4.067 1.00 97.06 108 ILE A O 1
ATOM 853 N N . LYS A 1 109 ? 3.767 -4.360 1.891 1.00 96.94 109 LYS A N 1
ATOM 854 C CA . LYS A 1 109 ? 2.591 -5.105 1.434 1.00 96.94 109 LYS A CA 1
ATOM 855 C C . LYS A 1 109 ? 2.502 -6.473 2.114 1.00 96.94 109 LYS A C 1
ATOM 857 O O . LYS A 1 109 ? 1.444 -6.808 2.626 1.00 96.94 109 LYS A O 1
ATOM 862 N N . GLU A 1 110 ? 3.587 -7.243 2.158 1.00 96.25 110 GLU A N 1
ATOM 863 C CA . GLU A 1 110 ? 3.628 -8.551 2.835 1.00 96.25 110 GLU A CA 1
ATOM 864 C C . GLU A 1 110 ? 3.353 -8.443 4.336 1.00 96.25 110 GLU A C 1
ATOM 866 O O . GLU A 1 110 ? 2.554 -9.202 4.886 1.00 96.25 110 GLU A O 1
ATOM 871 N N . PHE A 1 111 ? 3.964 -7.458 4.998 1.00 97.88 111 PHE A N 1
ATOM 872 C CA . PHE A 1 111 ? 3.715 -7.191 6.408 1.00 97.88 111 PHE A CA 1
ATOM 873 C C . PHE A 1 111 ? 2.237 -6.873 6.656 1.00 97.88 111 PHE A C 1
ATOM 875 O O . PHE A 1 111 ? 1.633 -7.471 7.538 1.00 97.88 111 PHE A O 1
ATOM 882 N N . VAL A 1 112 ? 1.641 -5.985 5.857 1.00 97.94 112 VAL A N 1
ATOM 883 C CA . VAL A 1 112 ? 0.236 -5.583 6.010 1.00 97.94 112 VAL A CA 1
ATOM 884 C C . VAL A 1 112 ? -0.712 -6.744 5.707 1.00 97.94 112 VAL A C 1
ATOM 886 O O . VAL A 1 112 ? -1.622 -7.001 6.485 1.00 97.94 112 VAL A O 1
ATOM 889 N N . LEU A 1 113 ? -0.496 -7.477 4.613 1.00 97.56 113 LEU A N 1
ATOM 890 C CA . LEU A 1 113 ? -1.364 -8.593 4.222 1.00 97.56 113 LEU A CA 1
ATOM 891 C C . LEU A 1 113 ? -1.243 -9.814 5.143 1.00 97.56 113 LEU A C 1
ATOM 893 O O . LEU A 1 113 ? -2.134 -10.653 5.128 1.00 97.56 113 LEU A O 1
ATOM 897 N N . SER A 1 114 ? -0.180 -9.918 5.947 1.00 97.44 114 SER A N 1
ATOM 898 C CA . SER A 1 114 ? -0.065 -10.963 6.978 1.00 97.44 114 SER A CA 1
ATOM 899 C C . SER A 1 114 ? -0.826 -10.638 8.269 1.00 97.44 114 SER A C 1
ATOM 901 O O . SER A 1 114 ? -0.907 -11.483 9.159 1.00 97.44 114 SER A O 1
ATOM 903 N N . GLN A 1 115 ? -1.392 -9.432 8.398 1.00 97.94 115 GLN A N 1
ATOM 904 C CA . GLN A 1 115 ? -2.184 -9.055 9.568 1.00 97.94 115 GLN A CA 1
ATOM 905 C C . GLN A 1 115 ? -3.613 -9.618 9.458 1.00 97.94 115 GLN A C 1
ATOM 907 O O . GLN A 1 115 ? -4.252 -9.456 8.419 1.00 97.94 115 GLN A O 1
ATOM 912 N N . PRO A 1 116 ? -4.172 -10.204 10.533 1.00 96.75 116 PRO A N 1
ATOM 913 C CA . PRO A 1 116 ? -5.432 -10.955 10.466 1.00 96.75 116 PRO A CA 1
ATOM 914 C C . PRO A 1 116 ? -6.666 -10.099 10.147 1.00 96.75 116 PRO A C 1
ATOM 916 O O . PRO A 1 116 ? -7.648 -10.606 9.621 1.00 96.75 116 PRO A O 1
ATOM 919 N N . ASN A 1 117 ? -6.627 -8.802 10.461 1.00 97.38 117 ASN A N 1
ATOM 920 C CA . ASN A 1 117 ? -7.790 -7.912 10.373 1.00 97.38 117 ASN A CA 1
ATOM 921 C C . ASN A 1 117 ? -7.761 -7.000 9.139 1.00 97.38 117 ASN A C 1
ATOM 923 O O . ASN A 1 117 ? -8.506 -6.021 9.084 1.00 97.38 117 ASN A O 1
ATOM 927 N N . VAL A 1 118 ? -6.882 -7.266 8.172 1.00 98.19 118 VAL A N 1
ATOM 928 C CA . VAL A 1 118 ? -6.776 -6.467 6.946 1.00 98.19 118 VAL A CA 1
ATOM 929 C C . VAL A 1 118 ? -7.733 -7.017 5.894 1.00 98.19 118 VAL A C 1
ATOM 931 O O . VAL A 1 118 ? -7.677 -8.189 5.543 1.00 98.19 118 VAL A O 1
ATOM 934 N N . ASP A 1 119 ? -8.599 -6.160 5.350 1.00 97.94 119 ASP A N 1
ATOM 935 C CA . ASP A 1 119 ? -9.409 -6.510 4.184 1.00 97.94 119 ASP A CA 1
ATOM 936 C C . ASP A 1 119 ? -8.575 -6.366 2.906 1.00 97.94 119 ASP A C 1
ATOM 938 O O . ASP A 1 119 ? -8.423 -7.317 2.146 1.00 97.94 119 ASP A O 1
ATOM 942 N N . TYR A 1 120 ? -7.990 -5.199 2.652 1.00 98.31 120 TYR A N 1
ATOM 943 C 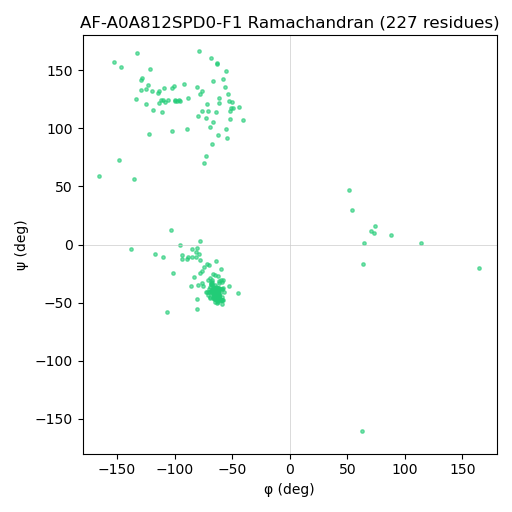CA . TYR A 1 120 ? -7.138 -5.039 1.478 1.00 98.31 120 TYR A CA 1
ATOM 944 C C . TYR A 1 120 ? -6.074 -3.962 1.652 1.00 98.31 120 TYR A C 1
ATOM 946 O O . TYR A 1 120 ? -6.208 -3.022 2.439 1.00 98.31 120 TYR A O 1
ATOM 954 N N . TYR A 1 121 ? -5.018 -4.109 0.862 1.00 98.12 121 TYR A N 1
ATOM 955 C CA . TYR A 1 121 ? -3.949 -3.140 0.679 1.00 98.12 121 TYR A CA 1
ATOM 956 C C . TYR A 1 121 ? -4.059 -2.558 -0.732 1.00 98.12 121 TYR A C 1
ATOM 958 O O . TYR A 1 121 ? -4.067 -3.302 -1.709 1.00 98.12 121 TYR A O 1
ATOM 966 N N . GLU A 1 122 ? -4.159 -1.242 -0.861 1.00 97.56 122 GLU A N 1
ATOM 967 C CA . GLU A 1 122 ? -4.263 -0.543 -2.140 1.00 97.56 122 GLU A CA 1
ATOM 968 C C . GLU A 1 122 ? -3.018 0.307 -2.382 1.00 97.56 122 GLU A C 1
ATOM 970 O O . GLU A 1 122 ? -2.704 1.204 -1.603 1.00 97.56 122 GLU A O 1
ATOM 975 N N . LEU A 1 123 ? -2.324 0.044 -3.487 1.00 95.44 123 LEU A N 1
ATOM 976 C CA . LEU A 1 123 ? -1.146 0.790 -3.923 1.00 95.44 123 LEU A CA 1
ATOM 977 C C . LEU A 1 123 ? -1.303 1.101 -5.410 1.00 95.44 123 LEU A C 1
ATOM 979 O O . LEU A 1 123 ? -1.504 0.193 -6.213 1.00 95.44 123 LEU A O 1
ATOM 983 N N . ASN A 1 124 ? -1.203 2.381 -5.780 1.00 90.94 124 ASN A N 1
ATOM 984 C CA . ASN A 1 124 ? -1.361 2.847 -7.164 1.00 90.94 124 ASN A CA 1
ATOM 985 C C . ASN A 1 124 ? -2.662 2.347 -7.825 1.00 90.94 124 ASN A C 1
ATOM 987 O O . ASN A 1 124 ? -2.627 1.828 -8.936 1.00 90.94 124 ASN A O 1
ATOM 991 N N . GLN A 1 125 ? -3.799 2.468 -7.125 1.00 92.06 125 GLN A N 1
ATOM 992 C CA . GLN A 1 125 ? -5.132 2.019 -7.579 1.00 92.06 125 GLN A CA 1
ATOM 993 C C . GLN A 1 125 ? -5.272 0.495 -7.766 1.00 92.06 125 GLN A C 1
ATOM 995 O O . GLN A 1 125 ? -6.339 0.012 -8.145 1.00 92.06 125 GLN A O 1
ATOM 1000 N N . LYS A 1 126 ? -4.225 -0.291 -7.483 1.00 94.94 126 LYS A N 1
ATOM 1001 C CA . LYS A 1 126 ? -4.265 -1.755 -7.502 1.00 94.94 126 LYS A CA 1
ATOM 1002 C C . LYS A 1 126 ? -4.508 -2.267 -6.089 1.00 94.94 126 LYS A C 1
ATOM 1004 O O . LYS A 1 126 ? -3.755 -1.944 -5.168 1.00 94.94 126 LYS A O 1
ATOM 1009 N N . ARG A 1 127 ? -5.554 -3.077 -5.929 1.00 97.19 127 ARG A N 1
ATOM 1010 C CA . ARG A 1 127 ? -5.899 -3.727 -4.661 1.00 97.19 127 ARG A CA 1
ATOM 1011 C C . ARG A 1 127 ? -5.247 -5.099 -4.570 1.00 97.19 127 ARG A C 1
ATOM 1013 O O . ARG A 1 127 ? -5.215 -5.859 -5.536 1.00 97.19 127 ARG A O 1
ATOM 1020 N N . PHE A 1 128 ? -4.731 -5.394 -3.390 1.00 96.94 128 PHE A N 1
ATOM 1021 C CA . PHE A 1 128 ? -4.135 -6.661 -3.009 1.00 96.94 128 PHE A CA 1
ATOM 1022 C C . PHE A 1 128 ? -4.882 -7.178 -1.781 1.00 96.94 128 PHE A C 1
ATOM 1024 O O . PHE A 1 128 ? -5.177 -6.404 -0.870 1.00 96.94 128 PHE A O 1
ATOM 1031 N N . TYR A 1 129 ? -5.176 -8.473 -1.755 1.00 97.94 129 TYR A N 1
ATOM 1032 C CA . TYR A 1 129 ? -5.981 -9.098 -0.709 1.00 97.94 129 TYR A CA 1
ATOM 1033 C C . TYR A 1 129 ? -5.183 -10.206 -0.004 1.00 97.94 129 TYR A C 1
ATOM 1035 O O . TYR A 1 129 ? -4.300 -10.806 -0.630 1.00 97.94 129 TYR A O 1
ATOM 1043 N N . PRO A 1 130 ? -5.472 -10.483 1.278 1.00 97.19 130 PRO A N 1
ATOM 1044 C CA . PRO A 1 130 ? -4.884 -11.604 2.007 1.00 97.19 130 PRO A CA 1
ATOM 1045 C C . PRO A 1 130 ? -5.376 -12.958 1.467 1.00 97.19 130 PRO A C 1
ATOM 1047 O O . PRO A 1 130 ? -6.405 -13.036 0.791 1.00 97.19 130 PRO A O 1
ATOM 1050 N N . ASP A 1 131 ? -4.628 -14.023 1.769 1.00 92.81 131 ASP A N 1
ATOM 1051 C CA . ASP A 1 131 ? -4.998 -15.432 1.540 1.00 92.81 131 ASP A CA 1
ATOM 1052 C C . ASP A 1 131 ? -5.407 -15.796 0.102 1.00 92.81 131 ASP A C 1
ATOM 1054 O O . ASP A 1 131 ? -6.216 -16.691 -0.134 1.00 92.81 131 ASP A O 1
ATOM 1058 N N . GLY A 1 132 ? -4.861 -15.090 -0.893 1.00 91.31 132 GLY A N 1
ATOM 1059 C CA . GLY A 1 132 ? -5.162 -15.344 -2.308 1.00 91.31 132 GLY A CA 1
ATOM 1060 C C . GLY A 1 132 ? -6.573 -14.933 -2.732 1.00 91.31 132 GLY A C 1
ATOM 1061 O O . GLY A 1 132 ? -7.009 -15.275 -3.832 1.00 91.31 132 GLY A O 1
ATOM 1062 N N . ARG A 1 133 ? -7.286 -14.184 -1.891 1.00 95.88 133 ARG A N 1
ATOM 1063 C CA . ARG A 1 133 ? -8.587 -13.618 -2.237 1.00 95.88 133 ARG A CA 1
ATOM 1064 C C . ARG A 1 133 ? -8.462 -12.623 -3.401 1.00 95.88 133 ARG A C 1
ATOM 1066 O O . ARG A 1 133 ? -7.410 -12.039 -3.647 1.00 95.88 133 ARG A O 1
ATOM 1073 N N . THR A 1 134 ? -9.552 -12.433 -4.138 1.00 96.44 134 THR A N 1
ATOM 1074 C CA . THR A 1 134 ? -9.587 -11.600 -5.356 1.00 96.44 134 THR A CA 1
ATOM 1075 C C . THR A 1 134 ? -10.514 -10.388 -5.259 1.00 96.44 134 THR A C 1
ATOM 1077 O O . THR A 1 134 ? -10.500 -9.540 -6.146 1.00 96.44 134 THR A O 1
ATOM 1080 N N . ALA A 1 135 ? -11.310 -10.289 -4.194 1.00 97.12 135 ALA A N 1
ATOM 1081 C CA . ALA A 1 135 ? -12.343 -9.273 -4.002 1.00 97.12 135 ALA A CA 1
ATOM 1082 C C . ALA A 1 135 ? -12.470 -8.900 -2.515 1.00 97.12 135 ALA A C 1
ATOM 1084 O O . ALA A 1 135 ? -12.166 -9.751 -1.679 1.00 97.12 135 ALA A O 1
ATOM 1085 N N . PRO A 1 136 ? -12.919 -7.678 -2.161 1.00 97.31 136 PRO A N 1
ATOM 1086 C CA . PRO A 1 136 ? -13.079 -7.233 -0.770 1.00 97.31 136 PRO A CA 1
ATOM 1087 C C . PRO A 1 136 ? -14.120 -8.074 -0.005 1.00 97.31 136 PRO A C 1
ATOM 1089 O O . PRO A 1 136 ? -14.990 -8.685 -0.624 1.00 97.31 136 PRO A O 1
ATOM 1092 N N . LEU A 1 137 ? -14.031 -8.125 1.333 1.00 96.38 137 LEU A N 1
ATOM 1093 C CA . LEU A 1 137 ? -14.952 -8.927 2.163 1.00 96.38 137 LEU A CA 1
ATOM 1094 C C . LEU A 1 137 ? -16.369 -8.355 2.117 1.00 96.38 137 LEU A C 1
ATOM 1096 O O . LEU A 1 137 ? -17.352 -9.085 2.211 1.00 96.38 137 LEU A O 1
ATOM 1100 N N . VAL A 1 138 ? -16.446 -7.034 1.981 1.00 96.31 138 VAL A N 1
ATOM 1101 C CA . VAL A 1 138 ? -17.676 -6.260 1.874 1.00 96.31 138 VAL A CA 1
ATOM 1102 C C . VAL A 1 138 ? -17.545 -5.351 0.648 1.00 96.31 138 VAL A C 1
ATOM 1104 O O . VAL A 1 138 ? -16.502 -4.706 0.506 1.00 96.31 138 VAL A O 1
ATOM 1107 N N . PRO A 1 139 ? -18.559 -5.271 -0.233 1.00 96.81 139 PRO A N 1
ATOM 1108 C CA . PRO A 1 139 ? -18.558 -4.343 -1.362 1.00 96.81 139 PRO A CA 1
ATOM 1109 C C . PRO A 1 139 ? -18.357 -2.886 -0.923 1.00 96.81 139 PRO A C 1
ATOM 1111 O O . PRO A 1 139 ? -18.800 -2.487 0.154 1.00 96.81 139 PRO A O 1
ATOM 1114 N N . ASP A 1 140 ? -17.734 -2.069 -1.774 1.00 93.50 140 ASP A N 1
ATOM 1115 C CA . ASP A 1 140 ? -17.360 -0.687 -1.438 1.00 93.50 140 ASP A CA 1
ATOM 1116 C C . ASP A 1 140 ? -18.561 0.185 -1.017 1.00 93.50 140 ASP A C 1
ATOM 1118 O O . ASP A 1 140 ? -18.434 0.992 -0.094 1.00 93.50 140 ASP A O 1
ATOM 1122 N N . GLU A 1 141 ? -19.729 0.004 -1.646 1.00 94.31 141 GLU A N 1
ATOM 1123 C CA . GLU A 1 141 ? -20.959 0.736 -1.298 1.00 94.31 141 GLU A CA 1
ATOM 1124 C C . GLU A 1 141 ? -21.443 0.385 0.113 1.00 94.31 141 GLU A C 1
ATOM 1126 O O . GLU A 1 141 ? -21.629 1.265 0.952 1.00 94.31 141 GLU A O 1
ATOM 1131 N N . GLU A 1 142 ? -21.542 -0.907 0.428 1.00 95.69 142 GLU A N 1
ATOM 1132 C CA . GLU A 1 142 ? -21.969 -1.364 1.750 1.00 95.69 142 GLU A CA 1
ATOM 1133 C C . GLU A 1 142 ? -20.946 -0.985 2.832 1.00 95.69 142 GLU A C 1
ATOM 1135 O O . GLU A 1 142 ? -21.310 -0.553 3.930 1.00 95.69 142 GLU A O 1
ATOM 1140 N N . ARG A 1 143 ? -19.646 -1.075 2.525 1.00 94.19 143 ARG A N 1
ATOM 1141 C CA . ARG A 1 143 ? -18.577 -0.594 3.409 1.00 94.19 143 ARG A CA 1
ATOM 1142 C C . ARG A 1 143 ? -18.766 0.889 3.703 1.00 94.19 143 ARG A C 1
ATOM 1144 O O . ARG A 1 143 ? -18.703 1.292 4.862 1.00 94.19 143 ARG A O 1
ATOM 1151 N N . LYS A 1 144 ? -19.011 1.706 2.681 1.00 92.19 144 LYS A N 1
ATOM 1152 C CA . LYS A 1 144 ? -19.213 3.150 2.827 1.00 92.19 144 LYS A CA 1
ATOM 1153 C C . LYS A 1 144 ? -20.445 3.473 3.669 1.00 92.19 144 LYS A C 1
ATOM 1155 O O . LYS A 1 144 ? -20.351 4.361 4.515 1.00 92.19 144 LYS A O 1
ATOM 1160 N N . GLU A 1 145 ? -21.552 2.760 3.486 1.00 93.38 145 GLU A N 1
ATOM 1161 C CA . GLU A 1 145 ? -22.761 2.909 4.309 1.00 93.38 145 GLU A CA 1
ATOM 1162 C C . GLU A 1 145 ? -22.492 2.556 5.778 1.00 93.38 145 GLU A C 1
ATOM 1164 O O . GLU A 1 145 ? -22.766 3.360 6.673 1.00 93.38 145 GLU A O 1
ATOM 1169 N N . ARG A 1 146 ? -21.859 1.405 6.035 1.00 93.25 146 ARG A N 1
ATOM 1170 C CA . ARG A 1 146 ? -21.499 0.962 7.394 1.00 93.25 146 ARG A CA 1
ATOM 1171 C C . ARG A 1 146 ? -20.504 1.906 8.072 1.00 93.25 146 ARG A C 1
ATOM 1173 O O . ARG A 1 146 ? -20.647 2.195 9.257 1.00 93.25 146 ARG A O 1
ATOM 1180 N N . MET A 1 147 ? -19.520 2.410 7.327 1.00 88.69 147 MET A N 1
ATOM 1181 C CA . MET A 1 147 ? -18.552 3.404 7.801 1.00 88.69 147 MET A CA 1
ATOM 1182 C C . MET A 1 147 ? -19.196 4.773 8.048 1.00 88.69 147 MET A C 1
ATOM 1184 O O . MET A 1 147 ? -18.785 5.487 8.961 1.00 88.69 147 MET A O 1
ATOM 1188 N N . ALA A 1 148 ? -20.196 5.163 7.252 1.00 88.88 148 ALA A N 1
ATOM 1189 C CA . ALA A 1 148 ? -20.938 6.408 7.448 1.00 88.88 148 ALA A CA 1
ATOM 1190 C C . ALA A 1 148 ? -21.827 6.369 8.698 1.00 88.88 148 ALA A C 1
ATOM 1192 O O . ALA A 1 148 ? -22.048 7.412 9.309 1.00 88.88 148 ALA A O 1
ATOM 1193 N N . ALA A 1 149 ? -22.293 5.183 9.089 1.00 89.50 149 ALA A N 1
ATOM 1194 C CA . ALA A 1 149 ? -23.065 4.977 10.309 1.00 89.50 149 ALA A CA 1
ATOM 1195 C C . ALA A 1 149 ? -22.209 4.935 11.593 1.00 89.50 149 ALA A C 1
ATOM 1197 O O . ALA A 1 149 ? -22.771 4.916 12.687 1.00 89.50 149 ALA A O 1
ATOM 1198 N N . MET A 1 150 ? -20.870 4.914 11.501 1.00 86.88 150 MET A N 1
ATOM 1199 C CA . MET A 1 150 ? -20.015 4.838 12.690 1.00 86.88 150 MET A CA 1
ATOM 1200 C C . MET A 1 150 ? -19.917 6.178 13.437 1.00 86.88 150 MET A C 1
ATOM 1202 O O . MET A 1 150 ? -19.589 7.205 12.830 1.00 86.88 150 MET A O 1
ATOM 1206 N N . PRO A 1 151 ? -20.101 6.176 14.770 1.00 80.44 151 PRO A N 1
ATOM 1207 C CA . PRO A 1 151 ? -19.875 7.358 15.591 1.00 80.44 151 PRO A CA 1
ATOM 1208 C C . PRO A 1 151 ? -18.384 7.734 15.606 1.00 80.44 151 PRO A C 1
ATOM 1210 O O . PRO A 1 151 ? -17.506 6.876 15.675 1.00 80.44 151 PRO A O 1
ATOM 1213 N N . GLY A 1 152 ? -18.080 9.035 15.554 1.00 75.50 152 GLY A N 1
ATOM 1214 C CA . GLY A 1 152 ? -16.704 9.540 15.662 1.00 75.50 152 GLY A CA 1
ATOM 1215 C C . GLY A 1 152 ? -15.925 9.638 14.346 1.00 75.50 152 GLY A C 1
ATOM 1216 O O . GLY A 1 152 ? -14.731 9.956 14.367 1.00 75.50 152 GLY A O 1
ATOM 1217 N N . ARG A 1 153 ? -16.573 9.432 13.191 1.00 75.25 153 ARG A N 1
ATOM 1218 C CA . ARG A 1 153 ? -15.965 9.790 11.906 1.00 75.25 153 ARG A CA 1
ATOM 1219 C C . ARG A 1 153 ? -15.714 11.299 11.869 1.00 75.25 153 ARG A C 1
ATOM 1221 O O . ARG A 1 153 ? -16.624 12.098 12.102 1.00 75.25 153 ARG A O 1
ATOM 1228 N N . LEU A 1 154 ? -14.472 11.688 11.579 1.00 63.81 154 LEU A N 1
ATOM 1229 C CA . LEU A 1 154 ? -14.062 13.083 11.419 1.00 63.81 154 LEU A CA 1
ATOM 1230 C C . LEU A 1 154 ? -14.940 13.748 10.347 1.00 63.81 154 LEU A C 1
ATOM 1232 O O . LEU A 1 154 ? -14.713 13.582 9.155 1.00 63.81 154 LEU A O 1
ATOM 1236 N N . GLY A 1 155 ? -15.959 14.491 10.779 1.00 61.66 155 GLY A N 1
ATOM 1237 C CA . GLY A 1 155 ? -16.878 15.200 9.886 1.00 61.66 155 GLY A CA 1
ATOM 1238 C C . GLY A 1 155 ? -18.332 14.724 9.880 1.00 61.66 155 GLY A C 1
ATOM 1239 O O . GLY A 1 155 ? -19.112 15.322 9.150 1.00 61.66 155 GLY A O 1
ATOM 1240 N N . ALA A 1 156 ? -18.722 13.719 10.676 1.00 61.81 156 ALA A N 1
ATOM 1241 C CA . ALA A 1 156 ? -20.142 13.371 10.837 1.00 61.81 156 ALA A CA 1
ATOM 1242 C C . ALA A 1 156 ? -20.907 14.443 11.642 1.00 61.81 156 ALA A C 1
ATOM 1244 O O . ALA A 1 156 ? -21.970 14.884 11.215 1.00 61.81 156 ALA A O 1
ATOM 1245 N N . ASP A 1 157 ? -20.311 14.937 12.735 1.00 60.56 157 ASP A N 1
ATOM 1246 C CA . ASP A 1 157 ? -20.908 15.991 13.577 1.00 60.56 157 ASP A CA 1
ATOM 1247 C C . ASP A 1 157 ? -20.549 17.409 13.135 1.00 60.56 157 ASP A C 1
ATOM 1249 O O . ASP A 1 157 ? -21.143 18.384 13.599 1.00 60.56 157 ASP A O 1
ATOM 1253 N N . ARG A 1 158 ? -19.571 17.565 12.232 1.00 59.91 158 ARG A N 1
ATOM 1254 C CA . ARG A 1 158 ? -19.391 18.866 11.592 1.00 59.91 158 ARG A CA 1
ATOM 1255 C C . ARG A 1 158 ? -20.509 18.972 10.569 1.00 59.91 158 ARG A C 1
ATOM 1257 O O . ARG A 1 158 ? -20.491 18.177 9.629 1.00 59.91 158 ARG A O 1
ATOM 1264 N N . PRO A 1 159 ? -21.462 19.914 10.713 1.00 63.50 159 PRO A N 1
ATOM 1265 C CA . PRO A 1 159 ? -22.438 20.144 9.662 1.00 63.50 159 PRO A CA 1
ATOM 1266 C C . PRO A 1 159 ? -21.642 20.289 8.373 1.00 63.50 159 PRO A C 1
ATOM 1268 O O . PRO A 1 159 ? -20.711 21.103 8.332 1.00 63.50 159 PRO A O 1
ATOM 1271 N N . LYS A 1 160 ? -21.933 19.439 7.371 1.00 65.81 160 LYS A N 1
ATOM 1272 C CA . LYS A 1 160 ? -21.340 19.579 6.035 1.00 65.81 160 LYS A CA 1
ATOM 1273 C C . LYS A 1 160 ? -21.436 21.067 5.744 1.00 65.81 160 LYS A C 1
ATOM 1275 O O . LYS A 1 160 ? -22.566 21.564 5.816 1.00 65.81 160 LYS A O 1
ATOM 1280 N N . PRO A 1 161 ? -20.316 21.795 5.550 1.00 59.28 161 PRO A N 1
ATOM 1281 C CA . PRO A 1 161 ? -20.413 23.211 5.268 1.00 59.28 161 PRO A CA 1
ATOM 1282 C C . PRO A 1 161 ? -21.405 23.289 4.127 1.00 59.28 161 PRO A C 1
ATOM 1284 O O . PRO A 1 161 ? -21.201 22.629 3.104 1.00 59.28 161 PRO A O 1
ATOM 1287 N N . VAL A 1 162 ? -22.544 23.950 4.367 1.00 66.06 162 VAL A N 1
ATOM 1288 C CA . VAL A 1 162 ? -23.504 24.224 3.312 1.00 66.06 162 VAL A CA 1
ATOM 1289 C C . VAL A 1 162 ? -22.689 25.096 2.397 1.00 66.06 162 VAL A C 1
ATOM 1291 O O . VAL A 1 162 ? -22.498 26.284 2.659 1.00 66.06 162 VAL A O 1
ATOM 1294 N N . TYR A 1 163 ? -22.072 24.454 1.411 1.00 65.75 163 TYR A N 1
ATOM 1295 C CA . TYR A 1 163 ? -21.362 25.121 0.361 1.00 65.75 163 TYR A CA 1
ATOM 1296 C C . TYR A 1 163 ? -22.499 25.801 -0.366 1.00 65.75 163 TYR A C 1
ATOM 1298 O O . TYR A 1 163 ? -23.125 25.206 -1.237 1.00 65.75 163 TYR A O 1
ATOM 1306 N N . LYS A 1 164 ? -22.861 27.005 0.099 1.00 64.56 164 LYS A N 1
ATOM 1307 C CA . LYS A 1 164 ? -23.587 27.958 -0.714 1.00 64.56 164 LYS A CA 1
ATOM 1308 C C . LYS A 1 164 ? -22.707 28.007 -1.947 1.00 64.56 164 LYS A C 1
ATOM 1310 O O . LYS A 1 164 ? -21.555 28.429 -1.792 1.00 64.56 164 LYS A O 1
ATOM 1315 N N . PRO A 1 165 ? -23.138 27.429 -3.085 1.00 60.06 165 PRO A N 1
ATOM 1316 C CA . PRO A 1 165 ? -22.352 27.545 -4.292 1.00 60.06 165 PRO A CA 1
ATOM 1317 C C . PRO A 1 165 ? -22.122 29.036 -4.397 1.00 60.06 165 PRO A C 1
ATOM 1319 O O . PRO A 1 165 ? -23.096 29.786 -4.394 1.00 60.06 165 PRO A O 1
ATOM 1322 N N . ALA A 1 166 ? -20.860 29.461 -4.280 1.00 61.25 166 ALA A N 1
ATOM 1323 C CA . ALA A 1 166 ? -20.540 30.863 -4.420 1.00 61.25 166 ALA A CA 1
ATOM 1324 C C . ALA A 1 166 ? -21.242 31.264 -5.711 1.00 61.25 166 ALA A C 1
ATOM 1326 O O . ALA A 1 166 ? -20.990 30.620 -6.737 1.00 61.25 166 ALA A O 1
ATOM 1327 N N . GLU A 1 167 ? -22.201 32.191 -5.621 1.00 56.94 167 GLU A N 1
ATOM 1328 C CA . GLU A 1 167 ? -22.770 32.858 -6.780 1.00 56.94 167 GLU A CA 1
ATOM 1329 C C . GLU A 1 167 ? -21.557 33.433 -7.492 1.00 56.94 167 GLU A C 1
ATOM 1331 O O . GLU A 1 167 ? -20.996 34.460 -7.122 1.00 56.94 167 GLU A O 1
ATOM 1336 N N . LYS A 1 168 ? -21.019 32.642 -8.416 1.00 53.06 168 LYS A N 1
ATOM 1337 C CA . LYS A 1 168 ? -19.946 33.055 -9.283 1.00 53.06 168 LYS A CA 1
ATOM 1338 C C . LYS A 1 168 ? -20.626 34.068 -10.165 1.00 53.06 168 LYS A C 1
ATOM 1340 O O . LYS A 1 168 ? -21.342 33.678 -11.083 1.00 53.06 168 LYS A O 1
ATOM 1345 N N . ASP A 1 169 ? -20.392 35.335 -9.858 1.00 52.31 169 ASP A N 1
ATOM 1346 C CA . ASP A 1 169 ? -20.528 36.423 -10.805 1.00 52.31 169 ASP A CA 1
ATOM 1347 C C . ASP A 1 169 ? -19.967 35.946 -12.146 1.00 52.31 169 ASP A C 1
ATOM 1349 O O . ASP A 1 169 ? -18.762 35.727 -12.330 1.00 52.31 169 ASP A O 1
ATOM 1353 N N . VAL A 1 170 ? -20.890 35.692 -13.072 1.00 55.09 170 VAL A N 1
ATOM 1354 C CA . VAL A 1 170 ? -20.640 35.258 -14.442 1.00 55.09 170 VAL A CA 1
ATOM 1355 C C . VAL A 1 170 ? -20.138 36.479 -15.209 1.00 55.09 170 VAL A C 1
ATOM 1357 O O . VAL A 1 170 ? -20.825 37.055 -16.040 1.00 55.09 170 VAL A O 1
ATOM 1360 N N . ALA A 1 171 ? -18.923 36.914 -14.892 1.00 56.56 171 ALA A N 1
ATOM 1361 C CA . ALA A 1 171 ? -18.256 38.028 -15.552 1.00 56.56 171 ALA A CA 1
ATOM 1362 C C . ALA A 1 171 ? -16.798 37.661 -15.856 1.00 56.56 171 ALA A C 1
ATOM 1364 O O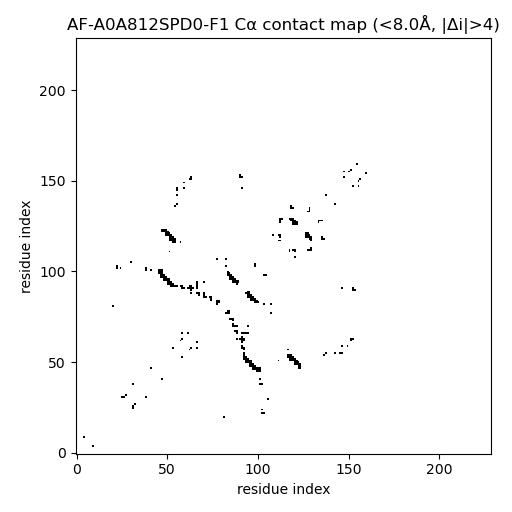 . ALA A 1 171 ? -15.861 38.318 -15.408 1.00 56.56 171 ALA A O 1
ATOM 1365 N N . LYS A 1 172 ? -16.592 36.560 -16.596 1.00 55.22 172 LYS A N 1
ATOM 1366 C CA . LYS A 1 172 ? -15.343 36.285 -17.338 1.00 55.22 172 LYS A CA 1
ATOM 1367 C C . LYS A 1 172 ? -15.507 35.150 -18.356 1.00 55.22 172 LYS A C 1
ATOM 1369 O O . LYS A 1 172 ? -14.810 34.139 -18.340 1.00 55.22 172 LYS A O 1
ATOM 1374 N N . THR A 1 173 ? -16.427 35.343 -19.292 1.00 54.38 173 THR A N 1
ATOM 1375 C CA . THR A 1 173 ? -16.388 34.716 -20.619 1.00 54.38 173 THR A CA 1
ATOM 1376 C C . THR A 1 173 ? -15.155 35.227 -21.372 1.00 54.38 173 THR A C 1
ATOM 1378 O O . THR A 1 173 ? -15.060 36.414 -21.666 1.00 54.38 173 THR A O 1
ATOM 1381 N N . GLY A 1 174 ? -14.184 34.351 -21.655 1.00 54.88 174 GLY A N 1
ATOM 1382 C CA . GLY A 1 174 ? -13.077 34.695 -22.560 1.00 54.88 174 GLY A CA 1
ATOM 1383 C C . GLY A 1 174 ? -11.848 33.782 -22.544 1.00 54.88 174 GLY A C 1
ATOM 1384 O O . GLY A 1 174 ? -11.104 33.777 -23.518 1.00 54.88 174 GLY A O 1
ATOM 1385 N N . ARG A 1 175 ? -11.606 32.983 -21.491 1.00 54.59 175 ARG A N 1
ATOM 1386 C CA . ARG A 1 175 ? -10.392 32.130 -21.407 1.00 54.59 175 ARG A CA 1
ATOM 1387 C C . ARG A 1 175 ? -10.616 30.620 -21.524 1.00 54.59 175 ARG A C 1
ATOM 1389 O O . ARG A 1 175 ? -9.651 29.894 -21.727 1.00 54.59 175 ARG A O 1
ATOM 1396 N N . THR A 1 176 ? -11.854 30.140 -21.469 1.00 57.84 176 THR A N 1
ATOM 1397 C CA . THR A 1 176 ? -12.181 28.710 -21.629 1.00 57.84 176 THR A CA 1
ATOM 1398 C C . THR A 1 176 ? -12.165 28.237 -23.086 1.00 57.84 176 THR A C 1
ATOM 1400 O O . THR A 1 176 ? -11.875 27.071 -23.332 1.00 57.84 176 THR A O 1
ATOM 1403 N N . GLY A 1 177 ? -12.371 29.131 -24.061 1.00 60.34 177 GLY A N 1
ATOM 1404 C CA . GLY A 1 177 ? -12.370 28.768 -25.486 1.00 60.34 177 GLY A CA 1
ATOM 1405 C C . GLY A 1 177 ? -11.005 28.308 -26.012 1.00 60.34 177 GLY A C 1
ATOM 1406 O O . GLY A 1 177 ? -10.935 27.347 -26.767 1.00 60.34 177 GLY A O 1
ATOM 1407 N N . LEU A 1 178 ? -9.910 28.932 -25.561 1.00 64.56 178 LEU A N 1
ATOM 1408 C CA . LEU A 1 178 ? -8.551 28.568 -25.988 1.00 64.56 178 LEU A CA 1
ATOM 1409 C C . LEU A 1 178 ? -8.126 27.188 -25.470 1.00 64.56 178 LEU A C 1
ATOM 1411 O O . LEU A 1 178 ? -7.543 26.412 -26.217 1.00 64.56 178 LEU A O 1
ATOM 1415 N N . ALA A 1 179 ? -8.459 26.848 -24.221 1.00 71.25 179 ALA A N 1
ATOM 1416 C CA . ALA A 1 179 ? -8.160 25.522 -23.677 1.00 71.25 179 ALA A CA 1
ATOM 1417 C C . ALA A 1 179 ? -8.971 24.423 -24.386 1.00 71.25 179 ALA A C 1
ATOM 1419 O O . ALA A 1 179 ? -8.440 23.356 -24.690 1.00 71.25 179 ALA A O 1
ATOM 1420 N N . GLN A 1 180 ? -10.238 24.700 -24.703 1.00 75.44 180 GLN A N 1
ATOM 1421 C CA . GLN A 1 180 ? -11.098 23.754 -25.408 1.00 75.44 180 GLN A CA 1
ATOM 1422 C C . GLN A 1 180 ? -10.679 23.572 -26.876 1.00 75.44 180 GLN A C 1
ATOM 1424 O O . GLN A 1 180 ? -10.658 22.443 -27.360 1.00 75.44 180 GLN A O 1
ATOM 1429 N N . ALA A 1 181 ? -10.264 24.644 -27.561 1.00 78.06 181 ALA A N 1
ATOM 1430 C CA . ALA A 1 181 ? -9.741 24.572 -28.926 1.00 78.06 181 ALA A CA 1
ATOM 1431 C C . ALA A 1 181 ? -8.448 23.743 -29.011 1.00 78.06 181 ALA A C 1
ATOM 1433 O O . ALA A 1 181 ? -8.312 22.914 -29.910 1.00 78.06 181 ALA A O 1
ATOM 1434 N N . THR A 1 182 ? -7.535 23.894 -28.044 1.00 81.75 182 THR A N 1
ATOM 1435 C CA . THR A 1 182 ? -6.304 23.089 -27.986 1.00 81.75 182 THR A CA 1
ATOM 1436 C C . THR A 1 182 ? -6.603 21.606 -27.768 1.00 81.75 182 THR A C 1
ATOM 1438 O O . THR A 1 182 ? -5.999 20.765 -28.428 1.00 81.75 182 THR A O 1
ATOM 1441 N N . LEU A 1 183 ? -7.562 21.266 -26.899 1.00 85.00 183 LEU A N 1
ATOM 1442 C CA . LEU A 1 183 ? -7.961 19.870 -26.679 1.00 85.00 183 LEU A CA 1
ATOM 1443 C C . LEU A 1 183 ? -8.611 19.247 -27.921 1.00 85.00 183 LEU A C 1
ATOM 1445 O O . LEU A 1 183 ? -8.334 18.093 -28.240 1.00 85.00 183 LEU A O 1
ATOM 1449 N N . ILE A 1 184 ? -9.433 20.008 -28.649 1.00 87.69 184 ILE A N 1
ATOM 1450 C CA . ILE A 1 184 ? -10.041 19.546 -29.906 1.00 87.69 184 ILE A CA 1
ATOM 1451 C C . ILE A 1 184 ? -8.958 19.30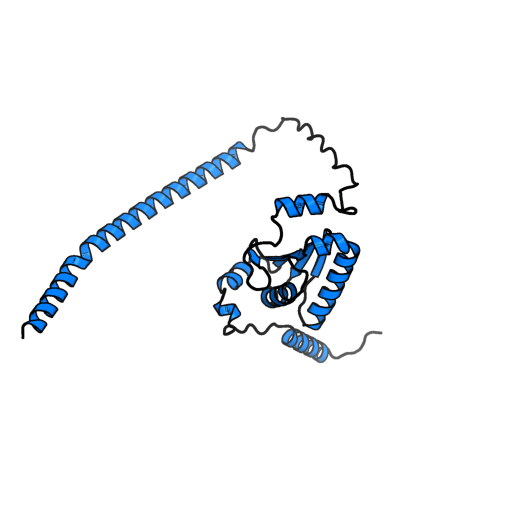2 -30.970 1.00 87.69 184 ILE A C 1
ATOM 1453 O O . ILE A 1 184 ? -8.986 18.267 -31.632 1.00 87.69 184 ILE A O 1
ATOM 1457 N N . ALA A 1 185 ? -7.971 20.197 -31.090 1.00 88.12 185 ALA A N 1
ATOM 1458 C CA . ALA A 1 185 ? -6.856 20.037 -32.026 1.00 88.12 185 ALA A CA 1
ATOM 1459 C C . ALA A 1 185 ? -5.931 18.858 -31.664 1.00 88.12 185 ALA A C 1
ATOM 1461 O O . ALA A 1 185 ? -5.451 18.142 -32.542 1.00 88.12 185 ALA A O 1
ATOM 1462 N N . GLN A 1 186 ? -5.693 18.619 -30.371 1.00 91.75 186 GLN A N 1
ATOM 1463 C CA . GLN A 1 186 ? -4.935 17.448 -29.924 1.00 91.75 186 GLN A CA 1
ATOM 1464 C C . GLN A 1 186 ? -5.685 16.149 -30.224 1.00 91.75 186 GLN A C 1
ATOM 1466 O O . GLN A 1 186 ? -5.077 15.187 -30.689 1.00 91.75 186 GLN A O 1
ATOM 1471 N N . ARG A 1 187 ? -7.006 16.129 -30.014 1.00 94.06 187 ARG A N 1
ATOM 1472 C CA . ARG A 1 187 ? -7.834 14.958 -30.303 1.00 94.06 187 ARG A CA 1
ATOM 1473 C C . ARG A 1 187 ? -7.824 14.597 -31.790 1.00 94.06 187 ARG A C 1
ATOM 1475 O O . ARG A 1 187 ? -7.595 13.435 -32.105 1.00 94.06 187 ARG A O 1
ATOM 1482 N N . SER A 1 188 ? -7.988 15.570 -32.689 1.00 93.19 188 SER A N 1
ATOM 1483 C CA . SER A 1 188 ? -7.958 15.297 -34.134 1.00 93.19 188 SER A CA 1
ATOM 1484 C C . SER A 1 188 ? -6.590 14.799 -34.616 1.00 93.19 188 SER A C 1
ATOM 1486 O O . SER A 1 188 ? -6.523 13.917 -35.469 1.00 93.19 188 SER A O 1
ATOM 1488 N N . SER A 1 189 ? -5.489 15.295 -34.036 1.00 94.38 189 SER A N 1
ATOM 1489 C CA . SER A 1 189 ? -4.142 14.791 -34.339 1.00 94.38 189 SER A CA 1
ATOM 1490 C C . SER A 1 189 ? -3.936 13.343 -33.887 1.00 94.38 189 SER A C 1
ATOM 1492 O O . SER A 1 189 ? -3.273 12.577 -34.588 1.00 94.38 189 SER A O 1
ATOM 1494 N N . VAL A 1 190 ? -4.494 12.956 -32.736 1.00 95.62 190 VAL A N 1
ATOM 1495 C CA . VAL A 1 190 ? -4.433 11.569 -32.252 1.00 95.62 190 VAL A CA 1
ATOM 1496 C C . VAL A 1 190 ? -5.287 10.656 -33.128 1.00 95.62 190 VAL A C 1
ATOM 1498 O O . VAL A 1 190 ? -4.803 9.607 -33.539 1.00 95.62 190 VAL A O 1
ATOM 1501 N N . GLU A 1 191 ? -6.507 11.070 -33.472 1.00 94.69 191 GLU A N 1
ATOM 1502 C CA . GLU A 1 191 ? -7.401 10.303 -34.352 1.00 94.69 191 GLU A CA 1
ATOM 1503 C C . GLU A 1 191 ? -6.764 10.053 -35.734 1.00 94.69 191 GLU A C 1
ATOM 1505 O O . GLU A 1 191 ? -6.838 8.937 -36.245 1.00 94.69 191 GLU A O 1
ATOM 1510 N N . ALA A 1 192 ? -6.040 11.030 -36.295 1.00 96.00 192 ALA A N 1
ATOM 1511 C CA . ALA A 1 192 ? -5.300 10.848 -37.547 1.00 96.00 192 ALA A CA 1
ATOM 1512 C C . ALA A 1 192 ? -4.160 9.815 -37.435 1.00 96.00 192 ALA A C 1
ATOM 1514 O O . ALA A 1 192 ? -4.010 8.978 -38.323 1.00 96.00 192 ALA A O 1
ATOM 1515 N N . ARG A 1 193 ? -3.386 9.827 -36.336 1.00 96.00 193 ARG A N 1
ATOM 1516 C CA . ARG A 1 193 ? -2.312 8.835 -36.110 1.00 96.00 193 ARG A CA 1
ATOM 1517 C C . ARG A 1 193 ? -2.865 7.428 -35.895 1.00 96.00 193 ARG A C 1
ATOM 1519 O O . ARG A 1 193 ? -2.232 6.468 -36.316 1.00 96.00 193 ARG A O 1
ATOM 1526 N N . VAL A 1 194 ? -4.025 7.299 -35.250 1.00 96.12 194 VAL A N 1
ATOM 1527 C CA . VAL A 1 194 ? -4.697 6.000 -35.086 1.00 96.12 194 VAL A CA 1
ATOM 1528 C C . VAL A 1 194 ? -5.114 5.445 -36.447 1.00 96.12 194 VAL A C 1
ATOM 1530 O O . VAL A 1 194 ? -4.786 4.303 -36.747 1.00 96.12 194 VAL A O 1
ATOM 1533 N N . ALA A 1 195 ? -5.738 6.260 -37.302 1.00 96.06 195 ALA A N 1
ATOM 1534 C CA . ALA A 1 195 ? -6.136 5.831 -38.643 1.00 96.06 195 ALA A CA 1
ATOM 1535 C C . ALA A 1 195 ? -4.936 5.428 -39.527 1.00 96.06 195 ALA A C 1
ATOM 1537 O O . ALA A 1 195 ? -5.021 4.459 -40.281 1.00 96.06 195 ALA A O 1
ATOM 1538 N N . GLU A 1 196 ? -3.809 6.142 -39.424 1.00 97.50 196 GLU A N 1
ATOM 1539 C CA . GLU A 1 196 ? -2.565 5.794 -40.126 1.00 97.50 196 GLU A CA 1
ATOM 1540 C C . GLU A 1 196 ? -2.001 4.442 -39.658 1.00 97.50 196 GLU A C 1
ATOM 1542 O O . GLU A 1 196 ? -1.661 3.594 -40.482 1.00 97.50 196 GLU A O 1
ATOM 1547 N N . LEU A 1 197 ? -1.957 4.208 -38.343 1.00 97.19 197 LEU A N 1
ATOM 1548 C CA . LEU A 1 197 ? -1.489 2.940 -37.776 1.00 97.19 197 LEU A CA 1
ATOM 1549 C C . LEU A 1 197 ? -2.411 1.768 -38.139 1.00 97.19 197 LE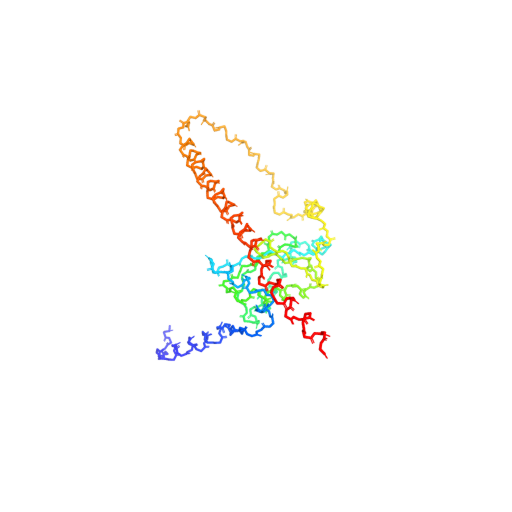U A C 1
ATOM 1551 O O . LEU A 1 197 ? -1.924 0.688 -38.458 1.00 97.19 197 LEU A O 1
ATOM 1555 N N . GLU A 1 198 ? -3.729 1.969 -38.140 1.00 96.94 198 GLU A N 1
ATOM 1556 C CA . GLU A 1 198 ? -4.688 0.946 -38.576 1.00 96.94 198 GLU A CA 1
ATOM 1557 C C . GLU A 1 198 ? -4.501 0.569 -40.054 1.00 96.94 198 GLU A C 1
ATOM 1559 O O . GLU A 1 198 ? -4.619 -0.605 -40.413 1.00 96.94 198 GLU A O 1
ATOM 1564 N N . ALA A 1 199 ? -4.173 1.539 -40.916 1.00 97.31 199 ALA A N 1
ATOM 1565 C CA . ALA A 1 199 ? -3.861 1.271 -42.317 1.00 97.31 199 ALA A CA 1
ATOM 1566 C C . ALA A 1 199 ? -2.568 0.453 -42.470 1.00 97.31 199 ALA A C 1
ATOM 1568 O O . ALA A 1 199 ? -2.563 -0.520 -43.223 1.00 97.31 199 ALA A O 1
ATOM 1569 N N . GLN A 1 200 ? -1.517 0.789 -41.713 1.00 96.81 200 GLN A N 1
ATOM 1570 C CA . GLN A 1 200 ? -0.257 0.033 -41.704 1.00 96.81 200 GLN A CA 1
ATOM 1571 C C . GLN A 1 200 ? -0.450 -1.405 -41.214 1.00 96.81 200 GLN A C 1
ATOM 1573 O O . GLN A 1 200 ? 0.084 -2.336 -41.811 1.00 96.81 200 GLN A O 1
ATOM 1578 N N . VAL A 1 201 ? -1.245 -1.611 -40.159 1.00 96.38 201 VAL A N 1
ATOM 1579 C CA . VAL A 1 201 ? -1.564 -2.961 -39.668 1.00 96.38 201 VAL A CA 1
ATOM 1580 C C . VAL A 1 201 ? -2.287 -3.768 -40.744 1.00 96.38 201 VAL A C 1
ATOM 1582 O O . VAL A 1 201 ? -1.915 -4.911 -40.992 1.00 96.38 201 VAL A O 1
ATOM 1585 N N . ARG A 1 202 ? -3.262 -3.172 -41.440 1.00 96.94 202 ARG A N 1
ATOM 1586 C CA . ARG A 1 202 ? -3.983 -3.853 -42.525 1.00 96.94 202 ARG A CA 1
ATOM 1587 C C . ARG A 1 202 ? -3.073 -4.203 -43.710 1.00 96.94 202 ARG A C 1
ATOM 1589 O O . ARG A 1 202 ? -3.272 -5.242 -44.334 1.00 96.94 202 ARG A O 1
ATOM 1596 N N . GLU A 1 203 ? -2.108 -3.348 -44.040 1.00 96.25 203 GLU A N 1
ATOM 1597 C CA . GLU A 1 203 ? -1.114 -3.621 -45.087 1.00 96.25 203 GLU A CA 1
ATOM 1598 C C . GLU A 1 203 ? -0.205 -4.792 -44.696 1.00 96.25 203 GLU A C 1
ATOM 1600 O O . GLU A 1 203 ? -0.082 -5.743 -45.466 1.00 96.25 203 GLU A O 1
ATOM 1605 N N . LEU A 1 204 ? 0.313 -4.795 -43.464 1.00 93.19 204 LEU A N 1
ATOM 1606 C CA . LEU A 1 204 ? 1.122 -5.896 -42.932 1.00 93.19 204 LEU A CA 1
ATOM 1607 C C . LEU A 1 204 ? 0.340 -7.216 -42.852 1.00 93.19 204 LEU A C 1
ATOM 1609 O O . LEU A 1 204 ? 0.875 -8.273 -43.176 1.00 93.19 204 LEU A O 1
ATOM 1613 N N . GLU A 1 205 ? -0.937 -7.181 -42.464 1.00 92.44 205 GLU A N 1
ATOM 1614 C CA . GLU A 1 205 ? -1.811 -8.363 -42.492 1.00 92.44 205 GLU A CA 1
ATOM 1615 C C . GLU A 1 205 ? -2.012 -8.889 -43.922 1.00 92.44 205 GLU A C 1
ATOM 1617 O O . GLU A 1 205 ? -2.037 -10.103 -44.144 1.00 92.44 205 GLU A O 1
ATOM 1622 N N . ALA A 1 206 ? -2.119 -7.995 -44.910 1.00 92.81 206 ALA A N 1
ATOM 1623 C CA . ALA A 1 206 ? -2.228 -8.379 -46.312 1.00 92.81 206 ALA A CA 1
ATOM 1624 C C . ALA A 1 206 ? -0.920 -8.989 -46.846 1.00 92.81 206 ALA A C 1
ATOM 1626 O O . ALA A 1 206 ? -0.979 -9.996 -47.556 1.00 92.81 206 ALA A O 1
ATOM 1627 N N . GLU A 1 207 ? 0.242 -8.440 -46.488 1.00 89.88 207 GLU A N 1
ATOM 1628 C CA . GLU A 1 207 ? 1.556 -9.016 -46.814 1.00 89.88 207 GLU A CA 1
ATOM 1629 C C . GLU A 1 207 ? 1.727 -10.403 -46.186 1.00 89.88 207 GLU A C 1
ATOM 1631 O O . GLU A 1 207 ? 2.007 -11.374 -46.893 1.00 89.88 207 GLU A O 1
ATOM 1636 N N . LEU A 1 208 ? 1.411 -10.538 -44.894 1.00 85.75 208 LEU A N 1
ATOM 1637 C CA . LEU A 1 208 ? 1.471 -11.816 -44.185 1.00 85.75 208 LEU A CA 1
ATOM 1638 C C . LEU A 1 208 ? 0.498 -12.854 -44.764 1.00 85.75 208 LEU A C 1
ATOM 1640 O O . LEU A 1 208 ? 0.751 -14.050 -44.677 1.00 85.75 208 LEU A O 1
ATOM 1644 N N . SER A 1 209 ? -0.611 -12.431 -45.375 1.00 85.88 209 SER A N 1
ATOM 1645 C CA . SER A 1 209 ? -1.523 -13.350 -46.070 1.00 85.88 209 SER A CA 1
ATOM 1646 C C . SER A 1 209 ? -1.005 -13.808 -47.441 1.00 85.88 209 SER A C 1
ATOM 1648 O O . SER A 1 209 ? -1.423 -14.860 -47.928 1.00 85.88 209 SER A O 1
ATOM 1650 N N . ARG A 1 210 ? -0.097 -13.046 -48.068 1.00 82.81 210 ARG A N 1
ATOM 1651 C CA . ARG A 1 210 ? 0.466 -13.353 -49.394 1.00 82.81 210 ARG A CA 1
ATOM 1652 C C . ARG A 1 210 ? 1.663 -14.298 -49.323 1.00 82.81 210 ARG A C 1
ATOM 1654 O O . ARG A 1 210 ? 1.798 -15.143 -50.206 1.00 82.81 210 ARG A O 1
ATOM 1661 N N . GLU A 1 211 ? 2.500 -14.186 -48.296 1.00 66.12 211 GLU A N 1
ATOM 1662 C CA . GLU A 1 211 ? 3.807 -14.860 -48.265 1.00 66.12 211 GLU A CA 1
ATOM 1663 C C . GLU A 1 211 ? 3.847 -16.338 -47.813 1.00 66.12 211 GLU A C 1
ATOM 1665 O O . GLU A 1 211 ? 4.696 -17.066 -48.323 1.00 66.12 211 GLU A O 1
ATOM 1670 N N . PRO A 1 212 ? 2.955 -16.896 -46.970 1.00 60.72 212 PRO A N 1
ATOM 1671 C CA . PRO A 1 212 ? 3.172 -18.254 -46.473 1.00 60.72 212 PRO A CA 1
ATOM 1672 C C . PRO A 1 212 ? 2.736 -19.345 -47.457 1.00 60.72 212 PRO A C 1
ATOM 1674 O O . PRO A 1 212 ? 3.032 -20.511 -47.220 1.00 60.72 212 PRO A O 1
ATOM 1677 N N . SER A 1 213 ? 2.017 -19.039 -48.544 1.00 65.50 213 SER A N 1
ATOM 1678 C CA . SER A 1 213 ? 1.425 -20.115 -49.355 1.00 65.50 213 SER A CA 1
ATOM 1679 C C . SER A 1 213 ? 2.410 -20.798 -50.307 1.00 65.50 213 SER A C 1
ATOM 1681 O O . SER A 1 213 ? 2.300 -22.007 -50.482 1.00 65.50 213 SER A O 1
ATOM 1683 N N . SER A 1 214 ? 3.381 -20.083 -50.887 1.00 73.81 214 SER A N 1
ATOM 1684 C CA . SER A 1 214 ? 4.301 -20.686 -51.863 1.00 73.81 214 SER A CA 1
ATOM 1685 C C . SER A 1 214 ? 5.425 -21.460 -51.186 1.00 73.81 214 SER A C 1
ATOM 1687 O O . SER A 1 214 ? 5.645 -22.617 -51.528 1.00 73.81 214 SER A O 1
ATOM 1689 N N . GLU A 1 215 ? 6.069 -20.888 -50.166 1.00 79.56 215 GLU A N 1
ATOM 1690 C CA . GLU A 1 215 ? 7.152 -21.572 -49.447 1.00 79.56 215 GLU A CA 1
ATOM 1691 C C . GLU A 1 215 ? 6.636 -22.777 -48.647 1.00 79.56 215 GLU A C 1
ATOM 1693 O O . GLU A 1 215 ? 7.255 -23.841 -48.655 1.00 79.56 215 GLU A O 1
ATOM 1698 N N . LEU A 1 216 ? 5.458 -22.674 -48.010 1.00 79.81 216 LEU A N 1
ATOM 1699 C CA . LEU A 1 216 ? 4.858 -23.834 -47.341 1.00 79.81 216 LEU A CA 1
ATOM 1700 C C . LEU A 1 216 ? 4.346 -24.880 -48.337 1.00 79.81 216 LEU A C 1
ATOM 1702 O O . LEU A 1 216 ? 4.353 -26.064 -48.002 1.00 79.81 216 LEU A O 1
ATOM 1706 N N . ALA A 1 217 ? 3.903 -24.487 -49.536 1.00 82.38 217 ALA A N 1
ATOM 1707 C CA . ALA A 1 217 ? 3.540 -25.448 -50.577 1.00 82.38 217 ALA A CA 1
ATOM 1708 C C . ALA A 1 217 ? 4.771 -26.202 -51.098 1.00 82.38 217 ALA A C 1
ATOM 1710 O O . ALA A 1 217 ? 4.705 -27.422 -51.246 1.00 82.38 217 ALA A O 1
ATOM 1711 N N . GLU A 1 218 ? 5.898 -25.516 -51.305 1.00 86.19 218 GLU A N 1
ATOM 1712 C CA . GLU A 1 218 ? 7.164 -26.149 -51.694 1.00 86.19 218 GLU A CA 1
ATOM 1713 C C . GLU A 1 218 ? 7.678 -27.099 -50.607 1.00 86.19 218 GLU A C 1
ATOM 1715 O O . GLU A 1 218 ? 8.014 -28.247 -50.899 1.00 86.19 218 GLU A O 1
ATOM 1720 N N . LEU A 1 219 ? 7.661 -26.676 -49.339 1.00 87.31 219 LEU A N 1
ATOM 1721 C CA . LEU A 1 219 ? 8.062 -27.538 -48.223 1.00 87.31 219 LEU A CA 1
ATOM 1722 C C . LEU A 1 219 ? 7.142 -28.755 -48.069 1.00 87.31 219 LEU A C 1
ATOM 1724 O O . LEU A 1 219 ? 7.633 -29.856 -47.822 1.00 87.31 219 LEU A O 1
ATOM 1728 N N . ARG A 1 220 ? 5.824 -28.599 -48.260 1.00 88.38 220 ARG A N 1
ATOM 1729 C CA . ARG A 1 220 ? 4.886 -29.736 -48.260 1.00 88.38 220 ARG A CA 1
ATOM 1730 C C . ARG A 1 220 ? 5.164 -30.708 -49.401 1.00 88.38 220 ARG A C 1
ATOM 1732 O O . ARG A 1 220 ? 5.192 -31.908 -49.152 1.00 88.38 220 ARG A O 1
ATOM 1739 N N . ALA A 1 221 ? 5.430 -30.208 -50.607 1.00 90.62 221 ALA A N 1
ATOM 1740 C CA . ALA A 1 221 ? 5.765 -31.052 -51.752 1.00 90.62 221 ALA A CA 1
ATOM 1741 C C . ALA A 1 221 ? 7.063 -31.849 -51.525 1.00 90.62 221 ALA A C 1
ATOM 1743 O O . ALA A 1 221 ? 7.148 -33.014 -51.910 1.00 90.62 221 ALA A O 1
ATOM 1744 N N . ILE A 1 222 ? 8.062 -31.251 -50.864 1.00 94.00 222 ILE A N 1
ATOM 1745 C CA . ILE A 1 222 ? 9.308 -31.944 -50.501 1.00 94.00 222 ILE A CA 1
ATOM 1746 C C . ILE A 1 222 ? 9.045 -33.055 -49.475 1.00 94.00 222 ILE A C 1
ATOM 1748 O O . ILE A 1 222 ? 9.584 -34.151 -49.624 1.00 94.00 222 ILE A O 1
ATOM 1752 N N . VAL A 1 223 ? 8.220 -32.796 -48.455 1.00 93.56 223 VAL A N 1
ATOM 1753 C CA . VAL A 1 223 ? 7.874 -33.802 -47.435 1.00 93.56 223 VAL A CA 1
ATOM 1754 C C . VAL A 1 223 ? 7.087 -34.963 -48.050 1.00 93.56 223 VAL A C 1
ATOM 1756 O O . VAL A 1 223 ? 7.464 -36.113 -47.845 1.00 93.56 223 VAL A O 1
ATOM 1759 N N . GLU A 1 224 ? 6.070 -34.689 -48.874 1.00 94.25 224 GLU A N 1
ATOM 1760 C CA . GLU A 1 224 ? 5.309 -35.742 -49.571 1.00 94.25 224 GLU A CA 1
ATOM 1761 C C . GLU A 1 224 ? 6.203 -36.587 -50.494 1.00 94.25 224 GLU A C 1
ATOM 1763 O O . GLU A 1 224 ? 6.057 -37.808 -50.558 1.00 94.25 224 GLU A O 1
ATOM 1768 N N . ALA A 1 225 ? 7.171 -35.967 -51.179 1.00 93.81 225 ALA A N 1
ATOM 1769 C CA . ALA A 1 225 ? 8.125 -36.690 -52.019 1.00 93.81 225 ALA A CA 1
ATOM 1770 C C . ALA A 1 225 ? 9.083 -37.586 -51.211 1.00 93.81 225 ALA A C 1
ATOM 1772 O O . ALA A 1 225 ? 9.512 -38.622 -51.718 1.00 93.81 225 ALA A O 1
ATOM 1773 N N . GLN A 1 226 ? 9.421 -37.208 -49.973 1.00 91.00 226 GLN A N 1
ATOM 1774 C CA . GLN A 1 226 ? 10.243 -38.030 -49.081 1.00 91.00 226 GLN A CA 1
ATOM 1775 C C . GLN A 1 226 ? 9.468 -39.203 -48.472 1.00 91.00 226 GLN A C 1
ATOM 1777 O O . GLN A 1 226 ? 10.061 -40.256 -48.265 1.00 91.00 226 GLN A O 1
ATOM 1782 N N . GLU A 1 227 ? 8.169 -39.049 -48.209 1.00 91.00 227 GLU A N 1
ATOM 1783 C CA . GLU A 1 227 ? 7.324 -40.132 -47.680 1.00 91.00 227 GLU A CA 1
ATOM 1784 C C . GLU A 1 227 ? 6.970 -41.202 -48.729 1.00 91.00 227 GLU A C 1
ATOM 1786 O O . GLU A 1 227 ? 6.597 -42.318 -48.370 1.00 91.00 227 GLU A O 1
ATOM 1791 N N . ALA A 1 228 ? 7.084 -40.883 -50.022 1.00 89.19 228 ALA A N 1
ATOM 1792 C CA . ALA A 1 228 ? 6.785 -41.803 -51.121 1.00 89.19 228 ALA A CA 1
ATOM 1793 C C . ALA A 1 228 ? 7.950 -42.743 -51.517 1.00 89.19 228 ALA A C 1
ATOM 1795 O O . ALA A 1 228 ? 7.766 -43.577 -52.410 1.00 89.19 228 ALA A O 1
ATOM 1796 N N . LEU A 1 229 ? 9.129 -42.601 -50.896 1.00 79.88 229 LEU A N 1
ATOM 1797 C CA . LEU A 1 229 ? 10.331 -43.428 -51.107 1.00 79.88 229 LEU A CA 1
ATOM 1798 C C . LEU A 1 229 ? 10.475 -44.506 -50.026 1.00 79.88 229 LEU A C 1
ATOM 1800 O O . LEU A 1 229 ? 10.853 -45.640 -50.401 1.00 79.88 229 LEU A O 1
#

Radius of gyration: 29.4 Å; Cα contacts (8 Å, |Δi|>4): 192; chains: 1; bounding box: 61×82×77 Å

pLDDT: mean 86.52, std 13.23, range [52.31, 98.38]

Mean predicted aligned error: 13.9 Å